Protein AF-A0A7C3ELY7-F1 (afdb_monomer_lite)

Sequence (235 aa):
MVIGIITSLLFVTILLAIFSIGFQPFLMLLLLIPFFYLVGMYRSHNPGKGTIRRKARSLEKKFFKNLLKDVVVIDTAIWVDETYAGFFNAFSIVLGANNKKMIVFDKQRDEIMQLKHTTDEENAWQIAAHGAHTALKQFLDNKLVIIEPAVFTEENAPADLPLTLKMLISAGEKFRNVTLISNDRELIDRARKILKNNKVGITIIDDLEELIPECVAYCSAVQKGAVKPLFWKRL

pLDDT: mean 82.32, std 10.13, range [36.41, 93.88]

Foldseek 3Di:
DVVVVVVVVVVVVVVVVVCCVVVVVVVVVVVVVVVVVVVVVVCVVVPPLVVLQVLLVVLLVVCVVAPLFQAEQEDVVLLLDPLCLLVLLLNLLSLLLVVAAHEDEPVSVVVLVPQDQPPPPHDSSVVSSVSSVVSVVSCVVSVRYDYDYQDADCVQAPPPDDPSLSSVSSCQVVGQEYEYEDQPPVNVVVSVVSCVVSVGRYHYDNPVSVCSVSSNSSSVCVVVVSDDRPRPPPD

Structure (mmCIF, N/CA/C/O backbone):
data_AF-A0A7C3ELY7-F1
#
_entry.id   AF-A0A7C3ELY7-F1
#
loop_
_atom_site.group_PDB
_atom_site.id
_atom_site.type_symbol
_atom_site.label_atom_id
_atom_site.label_alt_id
_atom_site.label_comp_id
_atom_site.label_asym_id
_atom_site.label_entity_id
_atom_site.label_seq_id
_atom_site.pdbx_PDB_ins_code
_atom_site.Cartn_x
_atom_site.Cartn_y
_atom_site.Cartn_z
_atom_site.occupancy
_atom_site.B_iso_or_equiv
_atom_site.auth_seq_id
_atom_site.auth_comp_id
_atom_site.auth_asym_id
_atom_site.auth_atom_id
_atom_site.pdbx_PDB_model_num
ATOM 1 N N . MET A 1 1 ? 73.974 22.651 -49.801 1.00 73.00 1 MET A N 1
ATOM 2 C CA . MET A 1 1 ? 72.570 23.108 -49.920 1.00 73.00 1 MET A CA 1
ATOM 3 C C . MET A 1 1 ? 71.595 21.939 -50.072 1.00 73.00 1 MET A C 1
ATOM 5 O O . MET A 1 1 ? 70.731 21.797 -49.224 1.00 73.00 1 MET A O 1
ATOM 9 N N . VAL A 1 2 ? 71.776 21.048 -51.056 1.00 82.94 2 VAL A N 1
ATOM 10 C CA . VAL A 1 2 ? 70.875 19.897 -51.307 1.00 82.94 2 VAL A CA 1
ATOM 11 C C . VAL A 1 2 ? 70.741 18.939 -50.110 1.00 82.94 2 VAL A C 1
ATOM 13 O O . VAL A 1 2 ? 69.629 18.594 -49.730 1.00 82.94 2 VAL A O 1
ATOM 16 N N . ILE A 1 3 ? 71.849 18.579 -49.449 1.00 84.56 3 ILE A N 1
ATOM 17 C CA . ILE A 1 3 ? 71.830 17.667 -48.285 1.00 84.56 3 ILE A CA 1
ATOM 18 C C . ILE A 1 3 ? 71.008 18.246 -47.119 1.00 84.56 3 ILE A C 1
ATOM 20 O O . ILE A 1 3 ? 70.251 17.517 -46.492 1.00 84.56 3 ILE A O 1
ATOM 24 N N . GLY A 1 4 ? 71.094 19.560 -46.875 1.00 84.38 4 GLY A N 1
ATOM 25 C CA . GLY A 1 4 ? 70.335 20.227 -45.809 1.00 84.38 4 GLY A CA 1
ATOM 26 C C . GLY A 1 4 ? 68.828 20.296 -46.077 1.00 84.38 4 GLY A C 1
ATOM 27 O O . GLY A 1 4 ? 68.031 20.248 -45.146 1.00 84.38 4 GLY A O 1
ATOM 28 N N . ILE A 1 5 ? 68.426 20.362 -47.351 1.00 87.00 5 ILE A N 1
ATOM 29 C CA . ILE A 1 5 ? 67.011 20.314 -47.746 1.00 87.00 5 ILE A CA 1
ATOM 30 C C . ILE A 1 5 ? 66.456 18.901 -47.521 1.00 87.00 5 ILE A C 1
ATOM 32 O O . ILE A 1 5 ? 65.372 18.751 -46.962 1.00 87.00 5 ILE A O 1
ATOM 36 N N . ILE A 1 6 ? 67.221 17.869 -47.891 1.00 88.62 6 ILE A N 1
ATOM 37 C CA . ILE A 1 6 ? 66.815 16.465 -47.729 1.00 88.62 6 ILE A CA 1
ATOM 38 C C . ILE A 1 6 ? 66.675 16.095 -46.246 1.00 88.62 6 ILE A C 1
ATOM 40 O O . ILE A 1 6 ? 65.680 15.480 -45.868 1.00 88.62 6 ILE A O 1
ATOM 44 N N . THR A 1 7 ? 67.620 16.491 -45.388 1.00 85.75 7 THR A N 1
ATOM 45 C CA . THR A 1 7 ? 67.545 16.187 -43.948 1.00 85.75 7 THR A CA 1
ATOM 46 C C . THR A 1 7 ? 66.396 16.916 -43.253 1.00 85.75 7 THR A C 1
ATOM 48 O O . THR A 1 7 ? 65.738 16.327 -42.397 1.00 85.75 7 THR A O 1
ATOM 51 N N . SER A 1 8 ? 66.105 18.159 -43.651 1.00 83.75 8 SER A N 1
ATOM 52 C CA . SER A 1 8 ? 64.957 18.919 -43.139 1.00 83.75 8 SER A CA 1
ATOM 53 C C . SER A 1 8 ? 63.621 18.274 -43.529 1.00 83.75 8 SER A C 1
ATOM 55 O O . SER A 1 8 ? 62.758 18.067 -42.677 1.00 83.75 8 SER A O 1
ATOM 57 N N . LEU A 1 9 ? 63.476 17.856 -44.793 1.00 87.69 9 LEU A N 1
ATOM 58 C CA . LEU A 1 9 ? 62.295 17.124 -45.267 1.00 87.69 9 LEU A CA 1
ATOM 59 C C . LEU A 1 9 ? 62.090 15.812 -44.504 1.00 87.69 9 LEU A C 1
ATOM 61 O O . LEU A 1 9 ? 60.979 15.543 -44.049 1.00 87.69 9 LEU A O 1
ATOM 65 N N . LEU A 1 10 ? 63.164 15.039 -44.308 1.00 89.00 10 LEU A N 1
ATOM 66 C CA . LEU A 1 10 ? 63.109 13.765 -43.592 1.00 89.00 10 LEU A CA 1
ATOM 67 C C . LEU A 1 10 ? 62.656 13.956 -42.135 1.00 89.00 10 LEU A C 1
ATOM 69 O O . LEU A 1 10 ? 61.803 13.214 -41.641 1.00 89.00 10 LEU A O 1
ATOM 73 N N . PHE A 1 11 ? 63.177 14.987 -41.466 1.00 85.44 11 PHE A N 1
ATOM 74 C CA . PHE A 1 11 ? 62.808 15.330 -40.095 1.00 85.44 11 PHE A CA 1
ATOM 75 C C . PHE A 1 11 ? 61.324 15.697 -39.974 1.00 85.44 11 PHE A C 1
ATOM 77 O O . PHE A 1 11 ? 60.636 15.158 -39.109 1.00 85.44 11 PHE A O 1
ATOM 84 N N . VAL A 1 12 ? 60.800 16.532 -40.880 1.00 87.06 12 VAL A N 1
ATOM 85 C CA . VAL A 1 12 ? 59.375 16.911 -40.894 1.00 87.06 12 VAL A CA 1
ATOM 86 C C . VAL A 1 12 ? 58.475 15.690 -41.104 1.00 87.06 12 VAL A C 1
ATOM 88 O O . VAL A 1 12 ? 57.486 15.533 -40.389 1.00 87.06 12 VAL A O 1
ATOM 91 N N . THR A 1 13 ? 58.826 14.782 -42.020 1.00 85.12 13 THR A N 1
ATOM 92 C CA . THR A 1 13 ? 58.045 13.550 -42.232 1.00 85.12 13 THR A CA 1
ATOM 93 C C . THR A 1 13 ? 58.044 12.622 -41.020 1.00 85.12 13 THR A C 1
ATOM 95 O O . THR A 1 13 ? 56.997 12.069 -40.686 1.00 85.12 13 THR A O 1
ATOM 98 N N . ILE A 1 14 ? 59.175 12.475 -40.323 1.00 84.19 14 ILE A N 1
ATOM 99 C CA . ILE A 1 14 ? 59.254 11.662 -39.100 1.00 84.19 14 ILE A CA 1
ATOM 100 C C . ILE A 1 14 ? 58.403 12.289 -37.990 1.00 84.19 14 ILE A C 1
ATOM 102 O O . ILE A 1 14 ? 57.675 11.581 -37.299 1.00 84.19 14 ILE A O 1
ATOM 106 N N . LEU A 1 15 ? 58.436 13.615 -37.850 1.00 78.88 15 LEU A N 1
ATOM 107 C CA . LEU A 1 15 ? 57.670 14.337 -36.833 1.00 78.88 15 LEU A CA 1
ATOM 108 C C . LEU A 1 15 ? 56.156 14.236 -37.085 1.00 78.88 15 LEU A C 1
ATOM 110 O O . LEU A 1 15 ? 55.395 13.988 -36.151 1.00 78.88 15 LEU A O 1
ATOM 114 N N . LEU A 1 16 ? 55.727 14.320 -38.349 1.00 81.19 16 LEU A N 1
ATOM 115 C CA . LEU A 1 16 ? 54.341 14.065 -38.758 1.00 81.19 16 LEU A CA 1
ATOM 116 C C . LEU A 1 16 ? 53.921 12.610 -38.518 1.00 81.19 16 LEU A C 1
ATOM 118 O O . LEU A 1 16 ? 52.806 12.371 -38.057 1.00 81.19 16 LEU A O 1
ATOM 122 N N . ALA A 1 17 ? 54.801 11.639 -38.775 1.00 78.50 17 ALA A N 1
ATOM 123 C CA . ALA A 1 17 ? 54.521 10.231 -38.506 1.00 78.50 17 ALA A CA 1
ATOM 124 C C . ALA A 1 17 ? 54.368 9.961 -37.000 1.00 78.50 17 ALA A C 1
ATOM 126 O O . ALA A 1 17 ? 53.412 9.305 -36.595 1.00 78.50 17 ALA A O 1
ATOM 127 N N . ILE A 1 18 ? 55.245 10.521 -36.160 1.00 77.12 18 ILE A N 1
ATOM 128 C CA . ILE A 1 18 ? 55.151 10.414 -34.694 1.00 77.12 18 ILE A CA 1
ATOM 129 C C . ILE A 1 18 ? 53.860 11.067 -34.190 1.00 77.12 18 ILE A C 1
ATOM 131 O O . ILE A 1 18 ? 53.159 10.476 -33.368 1.00 77.12 18 ILE A O 1
ATOM 135 N N . PHE A 1 19 ? 53.504 12.247 -34.709 1.00 75.50 19 PHE A N 1
ATOM 136 C CA . PHE A 1 19 ? 52.261 12.923 -34.340 1.00 75.50 19 PHE A CA 1
ATOM 137 C C . PHE A 1 19 ? 51.037 12.117 -34.779 1.00 75.50 19 PHE A C 1
ATOM 139 O O . PHE A 1 19 ? 50.113 11.939 -33.995 1.00 75.50 19 PHE A O 1
ATOM 146 N N . SER A 1 20 ? 51.046 11.543 -35.984 1.00 77.75 20 SER A N 1
ATOM 147 C CA . SER A 1 20 ? 49.962 10.683 -36.465 1.00 77.75 20 SER A CA 1
ATOM 148 C C . SER A 1 20 ? 49.820 9.413 -35.621 1.00 77.75 20 SER A C 1
ATOM 150 O O . SER A 1 20 ? 48.702 9.041 -35.275 1.00 77.75 20 SER A O 1
ATOM 152 N N . ILE A 1 21 ? 50.929 8.767 -35.246 1.00 79.25 21 ILE A N 1
ATOM 153 C CA . ILE A 1 21 ? 50.924 7.548 -34.422 1.00 79.25 21 ILE A CA 1
ATOM 154 C C . ILE A 1 21 ? 50.473 7.850 -32.986 1.00 79.25 21 ILE A C 1
ATOM 156 O O . ILE A 1 21 ? 49.754 7.048 -32.397 1.00 79.25 21 ILE A O 1
ATOM 160 N N . GLY A 1 22 ? 50.854 9.000 -32.422 1.00 77.25 22 GLY A N 1
ATOM 161 C CA . GLY A 1 22 ? 50.458 9.410 -31.069 1.00 77.25 22 GLY A CA 1
ATOM 162 C C . GLY A 1 22 ? 49.039 9.983 -30.977 1.00 77.25 22 GLY A C 1
ATOM 163 O O . GLY A 1 22 ? 48.349 9.774 -29.981 1.00 77.25 22 GLY A O 1
ATOM 164 N N . PHE A 1 23 ? 48.571 10.672 -32.019 1.00 82.06 23 PHE A N 1
ATOM 165 C CA . PHE A 1 23 ? 47.266 11.339 -32.046 1.00 82.06 23 PHE A CA 1
ATOM 166 C C . PHE A 1 23 ? 46.122 10.397 -32.437 1.00 82.06 23 PHE A C 1
ATOM 168 O O . PHE A 1 23 ? 45.015 10.511 -31.912 1.00 82.06 23 PHE A O 1
ATOM 175 N N . GLN A 1 24 ? 46.380 9.417 -33.307 1.00 83.00 24 GLN A N 1
ATOM 176 C CA . GLN A 1 24 ? 45.384 8.429 -33.725 1.00 83.00 24 GLN A CA 1
ATOM 177 C C . GLN A 1 24 ? 44.757 7.618 -32.566 1.00 83.00 24 GLN A C 1
ATOM 179 O O . GLN A 1 24 ? 43.528 7.504 -32.545 1.00 83.00 24 GLN A O 1
ATOM 184 N N . PRO A 1 25 ? 45.502 7.087 -31.570 1.00 82.19 25 PRO A N 1
ATOM 185 C CA . PRO A 1 25 ? 44.895 6.401 -30.428 1.00 82.19 25 PRO A CA 1
ATOM 186 C C . PRO A 1 25 ? 44.097 7.354 -29.529 1.00 82.19 25 PRO A C 1
ATOM 188 O O . PRO A 1 25 ? 43.075 6.950 -28.977 1.00 82.19 25 PRO A O 1
ATOM 191 N N . PHE A 1 26 ? 44.506 8.624 -29.421 1.00 81.00 26 PHE A N 1
ATOM 192 C CA . PHE A 1 26 ? 43.752 9.635 -28.678 1.00 81.00 26 PHE A CA 1
ATOM 193 C C . PHE A 1 26 ? 42.410 9.945 -29.354 1.00 81.00 26 PHE A C 1
ATOM 195 O O . PHE A 1 26 ? 41.375 9.954 -28.690 1.00 81.00 26 PHE A O 1
ATOM 202 N N . LEU A 1 27 ? 42.402 10.111 -30.680 1.00 80.75 27 LEU A N 1
ATOM 203 C CA . LEU A 1 27 ? 41.178 10.328 -31.452 1.00 80.75 27 LEU A CA 1
ATOM 204 C C . LEU A 1 27 ? 40.228 9.120 -31.358 1.00 80.75 27 LEU A C 1
ATOM 206 O O . LEU A 1 27 ? 39.027 9.289 -31.163 1.00 80.75 27 LEU A O 1
ATOM 210 N N . MET A 1 28 ? 40.772 7.898 -31.423 1.00 83.75 28 MET A N 1
ATOM 211 C CA . MET A 1 28 ? 40.014 6.658 -31.207 1.00 83.75 28 MET A CA 1
ATOM 212 C C . MET A 1 28 ? 39.387 6.608 -29.808 1.00 83.75 28 MET A C 1
ATOM 214 O O . MET A 1 28 ? 38.206 6.296 -29.680 1.00 83.75 28 MET A O 1
ATOM 218 N N . LEU A 1 29 ? 40.139 6.951 -28.756 1.00 83.31 29 LEU A N 1
ATOM 219 C CA . LEU A 1 29 ? 39.618 7.007 -27.387 1.00 83.31 29 LEU A CA 1
ATOM 220 C C . LEU A 1 29 ? 38.475 8.026 -27.268 1.00 83.31 29 LEU A C 1
ATOM 222 O O . LEU A 1 29 ? 37.436 7.726 -26.681 1.00 83.31 29 LEU A O 1
ATOM 226 N N . LEU A 1 30 ? 38.644 9.206 -27.865 1.00 82.69 30 LEU A N 1
ATOM 227 C CA . LEU A 1 30 ? 37.663 10.290 -27.824 1.00 82.69 30 LEU A CA 1
ATOM 228 C C . LEU A 1 30 ? 36.365 9.914 -28.559 1.00 82.69 30 LEU A C 1
ATOM 230 O O . LEU A 1 30 ? 35.281 10.268 -28.102 1.00 82.69 30 LEU A O 1
ATOM 234 N N . LEU A 1 31 ? 36.459 9.116 -29.628 1.00 81.25 31 LEU A N 1
ATOM 235 C CA . LEU A 1 31 ? 35.309 8.526 -30.327 1.00 81.25 31 LEU A CA 1
ATOM 236 C C . LEU A 1 31 ? 34.659 7.364 -29.558 1.00 81.25 31 LEU A C 1
ATOM 238 O O . LEU A 1 31 ? 33.456 7.132 -29.687 1.00 81.25 31 LEU A O 1
ATOM 242 N N . LEU A 1 32 ? 35.417 6.644 -28.729 1.00 85.38 32 LEU A N 1
ATOM 243 C CA . LEU A 1 32 ? 34.886 5.559 -27.904 1.00 85.38 32 LEU A CA 1
ATOM 244 C C . LEU A 1 32 ? 34.085 6.064 -26.697 1.00 85.38 32 LEU A C 1
ATOM 246 O O . LEU A 1 32 ? 33.142 5.392 -26.288 1.00 85.38 32 LEU A O 1
ATOM 250 N N . ILE A 1 33 ? 34.401 7.238 -26.141 1.00 81.50 33 ILE A N 1
ATOM 251 C CA . ILE A 1 33 ? 33.659 7.829 -25.010 1.00 81.50 33 ILE A CA 1
ATOM 252 C C . ILE A 1 33 ? 32.145 7.935 -25.286 1.00 81.50 33 ILE A C 1
ATOM 254 O O . ILE A 1 33 ? 31.374 7.384 -24.493 1.00 81.50 33 ILE A O 1
ATOM 258 N N . PRO A 1 34 ? 31.670 8.564 -26.383 1.00 85.19 34 PRO A N 1
ATOM 259 C CA . PRO A 1 34 ? 30.241 8.633 -26.675 1.00 85.19 34 PRO A CA 1
ATOM 260 C C . PRO A 1 34 ? 29.641 7.252 -26.957 1.00 85.19 34 PRO A C 1
ATOM 262 O O . PRO A 1 34 ? 28.496 7.010 -26.587 1.00 85.19 34 PRO A O 1
ATOM 265 N N . PHE A 1 35 ? 30.405 6.314 -27.528 1.00 82.75 35 PHE A N 1
ATOM 266 C CA . PHE A 1 35 ? 29.945 4.936 -27.708 1.00 82.75 35 PHE A CA 1
ATOM 267 C C . PHE A 1 35 ? 29.723 4.226 -26.365 1.00 82.75 35 PHE A C 1
ATOM 269 O O . PHE A 1 35 ? 28.650 3.669 -26.137 1.00 82.75 35 PHE A O 1
ATOM 276 N N . PHE A 1 36 ? 30.680 4.289 -25.436 1.00 84.62 36 PHE A N 1
ATOM 277 C CA . PHE A 1 36 ? 30.522 3.727 -24.091 1.00 84.62 36 PHE A CA 1
ATOM 278 C C . PHE A 1 36 ? 29.394 4.407 -23.315 1.00 84.62 36 PHE A C 1
ATOM 280 O O . PHE A 1 36 ? 28.638 3.724 -22.623 1.00 84.62 36 PHE A O 1
ATOM 287 N N . TYR A 1 37 ? 29.236 5.723 -23.470 1.00 82.88 37 TYR A N 1
ATOM 288 C CA . TYR A 1 37 ? 28.132 6.471 -22.879 1.00 82.88 37 TYR A CA 1
ATOM 289 C C . TYR A 1 37 ? 26.775 6.007 -23.428 1.00 82.88 37 TYR A C 1
ATOM 291 O O . TYR A 1 37 ? 25.879 5.677 -22.652 1.00 82.88 37 TYR A O 1
ATOM 299 N N . LEU A 1 38 ? 26.637 5.883 -24.751 1.00 79.31 38 LEU A N 1
ATOM 300 C CA . LEU A 1 38 ? 25.422 5.391 -25.407 1.00 79.31 38 LEU A CA 1
ATOM 301 C C . LEU A 1 38 ? 25.105 3.945 -25.017 1.00 79.31 38 LEU A C 1
ATOM 303 O O . LEU A 1 38 ? 23.964 3.638 -24.681 1.00 79.31 38 LEU A O 1
ATOM 307 N N . VAL A 1 39 ? 26.104 3.060 -24.997 1.00 76.62 39 VAL A N 1
ATOM 308 C CA . VAL A 1 39 ? 25.938 1.666 -24.553 1.00 76.62 39 VAL A CA 1
ATOM 309 C C . VAL A 1 39 ? 25.542 1.609 -23.074 1.00 76.62 39 VAL A C 1
ATOM 311 O O . VAL A 1 39 ? 24.685 0.806 -22.695 1.00 76.62 39 VAL A O 1
ATOM 314 N N . GLY A 1 40 ? 26.121 2.472 -22.237 1.00 72.56 40 GLY A N 1
ATOM 315 C CA . GLY A 1 40 ? 25.762 2.626 -20.829 1.00 72.56 40 GLY A CA 1
ATOM 316 C C . GLY A 1 40 ? 24.313 3.078 -20.648 1.00 72.56 40 GLY A C 1
ATOM 317 O O . GLY A 1 40 ? 23.551 2.423 -19.933 1.00 72.56 40 GLY A O 1
ATOM 318 N N . MET A 1 41 ? 23.897 4.132 -21.356 1.00 73.00 41 MET A N 1
ATOM 319 C CA . MET A 1 41 ? 22.511 4.602 -21.347 1.00 73.00 41 MET A CA 1
ATOM 320 C C . MET A 1 41 ? 21.546 3.538 -21.865 1.00 73.00 41 MET A C 1
ATOM 322 O O . MET A 1 41 ? 20.508 3.321 -21.243 1.00 73.00 41 MET A O 1
ATOM 326 N N . TYR A 1 42 ? 21.890 2.843 -22.953 1.00 72.94 42 TYR A N 1
ATOM 327 C CA . TYR A 1 42 ? 21.066 1.781 -23.523 1.00 72.94 42 TYR A CA 1
ATOM 328 C C . TYR A 1 42 ? 20.871 0.631 -22.533 1.00 72.94 42 TYR A C 1
ATOM 330 O O . TYR A 1 42 ? 19.753 0.158 -22.353 1.00 72.94 42 TYR A O 1
ATOM 338 N N . ARG A 1 43 ? 21.929 0.208 -21.828 1.00 65.75 43 ARG A N 1
ATOM 339 C CA . ARG A 1 43 ? 21.830 -0.814 -20.771 1.00 65.75 43 ARG A CA 1
ATOM 340 C C . ARG A 1 43 ? 21.053 -0.338 -19.545 1.00 65.75 43 ARG A C 1
ATOM 342 O O . ARG A 1 43 ? 20.381 -1.151 -18.918 1.00 65.75 43 ARG A O 1
ATOM 349 N N . SER A 1 44 ? 21.145 0.945 -19.201 1.00 66.62 44 SER A N 1
ATOM 350 C CA . SER A 1 44 ? 20.367 1.542 -18.110 1.00 66.62 44 SER A CA 1
ATOM 351 C C . SER A 1 44 ? 18.870 1.586 -18.445 1.00 66.62 44 SER A C 1
ATOM 353 O O . SER A 1 44 ? 18.044 1.217 -17.614 1.00 66.62 44 SER A O 1
ATOM 355 N N . HIS A 1 45 ? 18.529 1.944 -19.689 1.00 65.25 45 HIS A N 1
ATOM 356 C CA . HIS A 1 45 ? 17.149 1.996 -20.188 1.00 65.25 45 HIS A CA 1
ATOM 357 C C . HIS A 1 45 ? 16.565 0.613 -20.497 1.00 65.25 45 HIS A C 1
ATOM 359 O O . HIS A 1 45 ? 15.362 0.410 -20.355 1.00 65.25 45 HIS A O 1
ATOM 365 N N . ASN A 1 46 ? 17.407 -0.356 -20.863 1.00 64.19 46 ASN A N 1
ATOM 366 C CA . ASN A 1 46 ? 17.032 -1.753 -21.075 1.00 64.19 46 ASN A CA 1
ATOM 367 C C . ASN A 1 46 ? 17.728 -2.655 -20.051 1.00 64.19 46 ASN A C 1
ATOM 369 O O . ASN A 1 46 ? 18.606 -3.450 -20.414 1.00 64.19 46 ASN A O 1
ATOM 373 N N . PRO A 1 47 ? 17.363 -2.551 -18.758 1.00 63.34 47 PRO A N 1
ATOM 374 C CA . PRO A 1 47 ? 17.958 -3.390 -17.739 1.00 63.34 47 PRO A CA 1
ATOM 375 C C . PRO A 1 47 ? 17.712 -4.855 -18.099 1.00 63.34 47 PRO A C 1
ATOM 377 O O . PRO A 1 47 ? 16.585 -5.276 -18.367 1.00 63.34 47 PRO A O 1
ATOM 380 N N . GLY A 1 48 ? 18.781 -5.652 -18.100 1.00 68.31 48 GLY A N 1
ATOM 381 C CA . GLY A 1 48 ? 18.672 -7.081 -18.374 1.00 68.31 48 GLY A CA 1
ATOM 382 C C . GLY A 1 48 ? 17.643 -7.744 -17.451 1.00 68.31 48 GLY A C 1
ATOM 383 O O . GLY A 1 48 ? 17.495 -7.360 -16.286 1.00 68.31 48 GLY A O 1
ATOM 384 N N . LYS A 1 49 ? 16.957 -8.784 -17.948 1.00 67.94 49 LYS A N 1
ATOM 385 C CA . LYS A 1 49 ? 15.898 -9.516 -17.218 1.00 67.94 49 LYS A CA 1
ATOM 386 C C . LYS A 1 49 ? 16.301 -9.898 -15.779 1.00 67.94 49 LYS A C 1
ATOM 388 O O . LYS A 1 49 ? 15.469 -9.890 -14.875 1.00 67.94 49 LYS A O 1
ATOM 393 N N . GLY A 1 50 ? 17.586 -10.189 -15.541 1.00 70.69 50 GLY A N 1
ATOM 394 C CA . GLY A 1 50 ? 18.130 -10.498 -14.213 1.00 70.69 50 GLY A CA 1
ATOM 395 C C . GLY A 1 50 ? 18.086 -9.332 -13.214 1.00 70.69 50 GLY A C 1
ATOM 396 O O . GLY A 1 50 ? 17.753 -9.547 -12.047 1.00 70.69 50 GLY A O 1
ATOM 397 N N . THR A 1 51 ? 18.367 -8.104 -13.656 1.00 75.94 51 THR A N 1
ATOM 398 C CA . THR A 1 51 ? 18.338 -6.900 -12.808 1.00 75.94 51 THR A CA 1
ATOM 399 C C . THR A 1 51 ? 16.909 -6.545 -12.414 1.00 75.94 51 THR A C 1
ATOM 401 O O . THR A 1 51 ? 16.646 -6.318 -11.233 1.00 75.94 51 THR A O 1
ATOM 404 N N . ILE A 1 52 ? 15.972 -6.593 -13.371 1.00 73.75 52 ILE A N 1
ATOM 405 C CA . ILE A 1 52 ? 14.535 -6.378 -13.122 1.00 73.75 52 ILE A CA 1
ATOM 406 C C . ILE A 1 52 ? 14.031 -7.376 -12.073 1.00 73.75 52 ILE A C 1
ATOM 408 O O . ILE A 1 52 ? 13.430 -6.990 -11.074 1.00 73.75 52 ILE A O 1
ATOM 412 N N . ARG A 1 53 ? 14.363 -8.663 -12.238 1.00 74.06 53 ARG A N 1
ATOM 413 C CA . ARG A 1 53 ? 13.976 -9.717 -11.293 1.00 74.06 53 ARG A CA 1
ATOM 414 C C . ARG A 1 53 ? 14.567 -9.519 -9.895 1.00 74.06 53 ARG A C 1
ATOM 416 O O . ARG A 1 53 ? 13.893 -9.813 -8.911 1.00 74.06 53 ARG A O 1
ATOM 423 N N . ARG A 1 54 ? 15.816 -9.051 -9.779 1.00 79.06 54 ARG A N 1
ATOM 424 C CA . ARG A 1 54 ? 16.430 -8.740 -8.473 1.00 79.06 54 ARG A CA 1
ATOM 425 C C . ARG A 1 54 ? 15.720 -7.578 -7.779 1.00 79.06 54 ARG A C 1
ATOM 427 O O . ARG A 1 54 ? 15.394 -7.722 -6.605 1.00 79.06 54 ARG A O 1
ATOM 434 N N . LYS A 1 55 ? 15.444 -6.482 -8.495 1.00 79.62 55 LYS A N 1
ATOM 435 C CA . LYS A 1 55 ? 14.708 -5.329 -7.951 1.00 79.62 55 LYS A CA 1
ATOM 436 C C . LYS A 1 55 ? 13.298 -5.723 -7.506 1.00 79.62 55 LYS A C 1
ATOM 438 O O . LYS A 1 55 ? 12.939 -5.472 -6.363 1.00 79.62 55 LYS A O 1
ATOM 443 N N . ALA A 1 56 ? 12.568 -6.462 -8.342 1.00 76.00 56 ALA A N 1
ATOM 444 C CA . ALA A 1 56 ? 11.246 -6.990 -8.007 1.00 76.00 56 ALA A CA 1
ATOM 445 C C . ALA A 1 56 ? 11.252 -7.845 -6.728 1.00 76.00 56 ALA A C 1
ATOM 447 O O . ALA A 1 56 ? 10.434 -7.647 -5.838 1.00 76.00 56 ALA A O 1
ATOM 448 N N . ARG A 1 57 ? 12.229 -8.750 -6.583 1.00 77.50 57 ARG A N 1
ATOM 449 C CA . ARG A 1 57 ? 12.392 -9.554 -5.358 1.00 77.50 57 ARG A CA 1
ATOM 450 C C . ARG A 1 57 ? 12.739 -8.716 -4.132 1.00 77.50 57 ARG A C 1
ATOM 452 O O . ARG A 1 57 ? 12.369 -9.084 -3.023 1.00 77.50 57 ARG A O 1
ATOM 459 N N . SER A 1 58 ? 13.504 -7.642 -4.314 1.00 82.38 58 SER A N 1
ATOM 460 C CA . SER A 1 58 ? 13.814 -6.706 -3.234 1.00 82.38 58 SER A CA 1
ATOM 461 C C . SER A 1 58 ? 12.546 -6.007 -2.752 1.00 82.38 58 SER A C 1
ATOM 463 O O . SER A 1 58 ? 12.314 -5.951 -1.547 1.00 82.38 58 SER A O 1
ATOM 465 N N . LEU A 1 59 ? 11.700 -5.560 -3.684 1.00 81.94 59 LEU A N 1
ATOM 466 C CA . LEU A 1 59 ? 10.406 -4.962 -3.376 1.00 81.94 59 LEU A CA 1
ATOM 467 C C . LEU A 1 59 ? 9.497 -5.956 -2.645 1.00 81.94 59 LEU A C 1
ATOM 469 O O . LEU A 1 59 ? 9.039 -5.659 -1.549 1.00 81.94 59 LEU A O 1
ATOM 473 N N . GLU A 1 60 ? 9.321 -7.172 -3.173 1.00 78.75 60 GLU A N 1
ATOM 474 C CA . GLU A 1 60 ? 8.519 -8.215 -2.512 1.00 78.75 60 GLU A CA 1
ATOM 475 C C . GLU A 1 60 ? 9.000 -8.467 -1.074 1.00 78.75 60 GLU A C 1
ATOM 477 O O . GLU A 1 60 ? 8.189 -8.544 -0.156 1.00 78.75 60 GLU A O 1
ATOM 482 N N . LYS A 1 61 ? 10.318 -8.515 -0.838 1.00 80.50 61 LYS A N 1
ATOM 483 C CA . LYS A 1 61 ? 10.877 -8.636 0.519 1.00 80.50 61 LYS A CA 1
ATOM 484 C C . LYS A 1 61 ? 10.552 -7.436 1.415 1.00 80.50 61 LYS A C 1
ATOM 486 O O . LYS A 1 61 ? 10.252 -7.654 2.588 1.00 80.50 61 LYS A O 1
ATOM 491 N N . LYS A 1 62 ? 10.617 -6.200 0.900 1.00 79.38 62 LYS A N 1
ATOM 492 C CA . LYS A 1 62 ? 10.219 -4.988 1.643 1.00 79.38 62 LYS A CA 1
ATOM 493 C C . LYS A 1 62 ? 8.740 -5.069 2.040 1.00 79.38 62 LYS A C 1
ATOM 495 O O . LYS A 1 62 ? 8.424 -4.914 3.218 1.00 79.38 62 LYS A O 1
ATOM 500 N N . PHE A 1 63 ? 7.864 -5.420 1.094 1.00 77.00 63 PHE A N 1
ATOM 501 C CA . PHE A 1 63 ? 6.438 -5.648 1.352 1.00 77.00 63 PHE A CA 1
ATOM 502 C C . PHE A 1 63 ? 6.221 -6.723 2.420 1.00 77.00 63 PHE A C 1
ATOM 504 O O . PHE A 1 63 ? 5.479 -6.516 3.373 1.00 77.00 63 PHE A O 1
ATOM 511 N N . PHE A 1 64 ? 6.923 -7.848 2.331 1.00 70.62 64 PHE A N 1
ATOM 512 C CA . PHE A 1 64 ? 6.818 -8.914 3.324 1.00 70.62 64 PHE A CA 1
ATOM 513 C C . PHE A 1 64 ? 7.233 -8.499 4.730 1.00 70.62 64 PHE A C 1
ATOM 515 O O . PHE A 1 64 ? 6.579 -8.868 5.701 1.00 70.62 64 PHE A O 1
ATOM 522 N N . LYS A 1 65 ? 8.336 -7.761 4.846 1.00 74.25 65 LYS A N 1
ATOM 523 C CA . LYS A 1 65 ? 8.882 -7.371 6.145 1.00 74.25 65 LYS A CA 1
ATOM 524 C C . LYS A 1 65 ? 8.021 -6.304 6.830 1.00 74.25 65 LYS A C 1
ATOM 526 O O . LYS A 1 65 ? 7.876 -6.337 8.053 1.00 74.25 65 LYS A O 1
ATOM 531 N N . ASN A 1 66 ? 7.473 -5.374 6.048 1.00 69.56 66 ASN A N 1
ATOM 532 C CA . ASN A 1 66 ? 6.894 -4.139 6.576 1.00 69.56 66 ASN A CA 1
ATOM 533 C C . ASN A 1 66 ? 5.364 -4.061 6.418 1.00 69.56 66 ASN A C 1
ATOM 535 O O . ASN A 1 66 ? 4.695 -3.535 7.303 1.00 69.56 66 ASN A O 1
ATOM 539 N N . LEU A 1 67 ? 4.810 -4.592 5.321 1.00 69.56 67 LEU A N 1
ATOM 540 C CA . LEU A 1 67 ? 3.411 -4.399 4.910 1.00 69.56 67 LEU A CA 1
ATOM 541 C C . LEU A 1 67 ? 2.527 -5.633 5.124 1.00 69.56 67 LEU A C 1
ATOM 543 O O . LEU A 1 67 ? 1.357 -5.490 5.447 1.00 69.56 67 LEU A O 1
ATOM 547 N N . LEU A 1 68 ? 3.064 -6.848 4.990 1.00 66.25 68 LEU A N 1
ATOM 548 C CA . LEU A 1 68 ? 2.311 -8.099 5.189 1.00 66.25 68 LEU A CA 1
ATOM 549 C C . LEU A 1 68 ? 2.244 -8.532 6.664 1.00 66.25 68 LEU A C 1
ATOM 551 O O . LEU A 1 68 ? 2.412 -9.712 6.984 1.00 66.25 68 LEU A O 1
ATOM 555 N N . LYS A 1 69 ? 2.033 -7.566 7.560 1.00 68.44 69 LYS A N 1
ATOM 556 C CA . LYS A 1 69 ? 1.756 -7.807 8.982 1.00 68.44 69 LYS A CA 1
ATOM 557 C C . LYS A 1 69 ? 0.272 -8.134 9.182 1.00 68.44 69 LYS A C 1
ATOM 559 O O . LYS A 1 69 ? -0.492 -8.128 8.221 1.00 68.44 69 LYS A O 1
ATOM 564 N N . ASP A 1 70 ? -0.114 -8.487 10.407 1.00 72.06 70 ASP A N 1
ATOM 565 C CA . ASP A 1 70 ? -1.440 -9.047 10.701 1.00 72.06 70 ASP A CA 1
ATOM 566 C C . ASP A 1 70 ? -2.581 -8.098 10.275 1.00 72.06 70 ASP A C 1
ATOM 568 O O . ASP A 1 70 ? -3.579 -8.557 9.721 1.00 72.06 70 ASP A O 1
ATOM 572 N N . VAL A 1 71 ? -2.404 -6.780 10.455 1.00 83.88 71 VAL A N 1
ATOM 573 C CA . VAL A 1 71 ? -3.353 -5.733 10.026 1.00 83.88 71 VAL A CA 1
ATOM 574 C C . VAL A 1 71 ? -2.628 -4.551 9.401 1.00 83.88 71 VAL A C 1
ATOM 576 O O . VAL A 1 71 ? -1.553 -4.165 9.862 1.00 83.88 71 VAL A O 1
ATOM 579 N N . VAL A 1 72 ? -3.253 -3.937 8.394 1.00 86.31 72 VAL A N 1
ATOM 580 C CA . VAL A 1 72 ? -2.786 -2.691 7.780 1.00 86.31 72 VAL A CA 1
ATOM 581 C C . VAL A 1 72 ? -3.897 -1.650 7.871 1.00 86.31 72 VAL A C 1
ATOM 583 O O . VAL A 1 72 ? -4.994 -1.870 7.372 1.00 86.31 72 VAL A O 1
ATOM 586 N N . VAL A 1 73 ? -3.599 -0.516 8.493 1.00 89.19 73 VAL A N 1
ATOM 587 C CA . VAL A 1 73 ? -4.453 0.670 8.530 1.00 89.19 73 VAL A CA 1
ATOM 588 C C . VAL A 1 73 ? -3.851 1.688 7.566 1.00 89.19 73 VAL A C 1
ATOM 590 O O . VAL A 1 73 ? -2.732 2.156 7.772 1.00 89.19 73 VAL A O 1
ATOM 593 N N . ILE A 1 74 ? -4.569 1.994 6.490 1.00 91.75 74 ILE A N 1
ATOM 594 C CA . ILE A 1 74 ? -4.126 2.936 5.453 1.00 91.75 74 ILE A CA 1
ATOM 595 C C . ILE A 1 74 ? -4.915 4.219 5.612 1.00 91.75 74 ILE A C 1
ATOM 597 O O . ILE A 1 74 ? -6.132 4.166 5.637 1.00 91.75 74 ILE A O 1
ATOM 601 N N . ASP A 1 75 ? -4.261 5.358 5.706 1.00 91.75 75 ASP A N 1
ATOM 602 C CA . ASP A 1 75 ? -4.940 6.644 5.773 1.00 91.75 75 ASP A CA 1
AT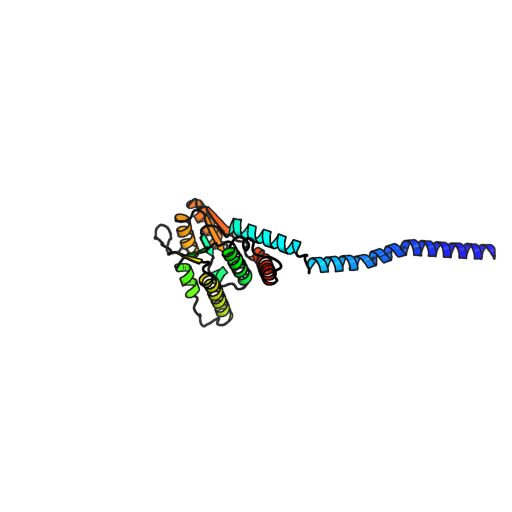OM 603 C C . ASP A 1 75 ? -5.799 6.913 4.525 1.00 91.75 75 ASP A C 1
ATOM 605 O O . ASP A 1 75 ? -5.410 6.586 3.402 1.00 91.75 75 ASP A O 1
ATOM 609 N N . THR A 1 76 ? -6.969 7.519 4.703 1.00 90.50 76 THR A N 1
ATOM 610 C CA . THR A 1 76 ? -7.930 7.777 3.620 1.00 90.50 76 THR A CA 1
ATOM 611 C C . THR A 1 76 ? -7.354 8.728 2.571 1.00 90.50 76 THR A C 1
ATOM 613 O O . THR A 1 76 ? -7.611 8.544 1.384 1.00 90.50 76 THR A O 1
ATOM 616 N N . ALA A 1 77 ? -6.465 9.646 2.962 1.00 90.19 77 ALA A N 1
ATOM 617 C CA . ALA A 1 77 ? -5.721 10.480 2.015 1.00 90.19 77 ALA A CA 1
ATOM 618 C C . ALA A 1 77 ? -4.889 9.652 1.011 1.00 90.19 77 ALA A C 1
ATOM 620 O O . ALA A 1 77 ? -4.849 9.976 -0.172 1.00 90.19 77 ALA A O 1
ATOM 621 N N . ILE A 1 78 ? -4.290 8.539 1.453 1.00 92.50 78 ILE A N 1
ATOM 622 C CA . ILE A 1 78 ? -3.503 7.646 0.586 1.00 92.50 78 ILE A CA 1
ATOM 623 C C . ILE A 1 78 ? -4.404 6.877 -0.385 1.00 92.50 78 ILE A C 1
ATOM 625 O O . ILE A 1 78 ? -3.996 6.599 -1.507 1.00 92.50 78 ILE A O 1
ATOM 629 N N . TRP A 1 79 ? -5.629 6.531 0.024 1.00 92.38 79 TRP A N 1
ATOM 630 C CA . TRP A 1 79 ? -6.603 5.877 -0.858 1.00 92.38 79 TRP A CA 1
ATOM 631 C C . TRP A 1 79 ? -7.061 6.770 -2.006 1.00 92.38 79 TRP A C 1
ATOM 633 O O . TRP A 1 79 ? -7.302 6.272 -3.104 1.00 92.38 79 TRP A O 1
ATOM 643 N N . VAL A 1 80 ? -7.217 8.060 -1.725 1.00 90.50 80 VAL A N 1
ATOM 644 C CA . VAL A 1 80 ? -7.772 9.048 -2.654 1.00 90.50 80 VAL A CA 1
ATOM 645 C C . VAL A 1 80 ? -6.705 9.573 -3.615 1.00 90.50 80 VAL A C 1
ATOM 647 O O . VAL A 1 80 ? -7.016 9.909 -4.752 1.00 90.50 80 VAL A O 1
ATOM 650 N N . ASP A 1 81 ? -5.440 9.601 -3.207 1.00 90.00 81 ASP A N 1
ATOM 651 C CA . ASP A 1 81 ? -4.356 10.101 -4.047 1.00 90.00 81 ASP A CA 1
ATOM 652 C C . ASP A 1 81 ? -3.950 9.095 -5.151 1.00 90.00 81 ASP A C 1
ATOM 654 O O . ASP A 1 81 ? -3.431 7.998 -4.911 1.00 90.00 81 ASP A O 1
ATOM 658 N N . GLU A 1 82 ? -4.167 9.505 -6.405 1.00 88.19 82 GLU A N 1
ATOM 659 C CA . GLU A 1 82 ? -3.886 8.723 -7.613 1.00 88.19 82 GLU A CA 1
ATOM 660 C C . GLU A 1 82 ? -2.411 8.347 -7.783 1.00 88.19 82 GLU A C 1
ATOM 662 O O . GLU A 1 82 ? -2.099 7.340 -8.433 1.00 88.19 82 GLU A O 1
ATOM 667 N N . THR A 1 83 ? -1.485 9.105 -7.189 1.00 90.81 83 THR A N 1
ATOM 668 C CA . THR A 1 83 ? -0.050 8.795 -7.257 1.00 90.81 83 THR A CA 1
ATOM 669 C C . THR A 1 83 ? 0.255 7.417 -6.654 1.00 90.81 83 THR A C 1
ATOM 671 O O . THR A 1 83 ? 1.159 6.716 -7.125 1.00 90.81 83 THR A O 1
ATOM 674 N N . TYR A 1 84 ? -0.571 6.947 -5.709 1.00 91.06 84 TYR A N 1
ATOM 675 C CA . TYR A 1 84 ? -0.452 5.628 -5.080 1.00 91.06 84 TYR A CA 1
ATOM 676 C C . TYR A 1 84 ? -1.139 4.493 -5.843 1.00 91.06 84 TYR A C 1
ATOM 678 O O . TYR A 1 84 ? -1.053 3.335 -5.422 1.00 91.06 84 TYR A O 1
ATOM 686 N N . ALA A 1 85 ? -1.743 4.739 -7.010 1.00 90.75 85 ALA A N 1
ATOM 687 C CA . ALA A 1 85 ? -2.342 3.673 -7.820 1.00 90.75 85 ALA A CA 1
ATOM 688 C C . ALA A 1 85 ? -1.325 2.563 -8.161 1.00 90.75 85 ALA A C 1
ATOM 690 O O . ALA A 1 85 ? -1.643 1.369 -8.151 1.00 90.75 85 ALA A O 1
ATOM 691 N N . GLY A 1 86 ? -0.065 2.936 -8.418 1.00 90.12 86 GLY A N 1
ATOM 692 C CA . GLY A 1 86 ? 1.028 1.984 -8.631 1.00 90.12 86 GLY A CA 1
ATOM 693 C C . GLY A 1 86 ? 1.304 1.110 -7.404 1.00 90.12 86 GLY A C 1
ATOM 694 O O . GLY A 1 86 ? 1.532 -0.095 -7.546 1.00 90.12 86 GLY A O 1
ATOM 695 N N . PHE A 1 87 ? 1.227 1.699 -6.208 1.00 92.50 87 PHE A N 1
ATOM 696 C CA . PHE A 1 87 ? 1.371 0.999 -4.936 1.00 92.50 87 PHE A CA 1
ATOM 697 C C . PHE A 1 87 ? 0.232 -0.002 -4.710 1.00 92.50 87 PHE A C 1
ATOM 699 O O . PHE A 1 87 ? 0.518 -1.179 -4.493 1.00 92.50 87 PHE A O 1
ATOM 706 N N . PHE A 1 88 ? -1.036 0.407 -4.833 1.00 93.81 88 PHE A N 1
ATOM 707 C CA . PHE A 1 88 ? -2.179 -0.496 -4.627 1.00 93.81 88 PHE A CA 1
ATOM 708 C C . PHE A 1 88 ? -2.171 -1.677 -5.601 1.00 93.81 88 PHE A C 1
ATOM 710 O O . PHE A 1 88 ? -2.401 -2.822 -5.202 1.00 93.81 88 PHE A O 1
ATOM 717 N N . ASN A 1 89 ? -1.814 -1.430 -6.862 1.00 92.69 89 ASN A N 1
ATOM 718 C CA . ASN A 1 89 ? -1.659 -2.488 -7.854 1.00 92.69 89 ASN A CA 1
ATOM 719 C C . ASN A 1 89 ? -0.564 -3.484 -7.463 1.00 92.69 89 ASN A C 1
ATOM 721 O O . ASN A 1 89 ? -0.825 -4.690 -7.419 1.00 92.69 89 ASN A O 1
ATOM 725 N N . ALA A 1 90 ? 0.632 -2.998 -7.119 1.00 91.00 90 ALA A N 1
ATOM 726 C CA . ALA A 1 90 ? 1.724 -3.860 -6.672 1.00 91.00 90 ALA A CA 1
ATOM 727 C C . ALA A 1 90 ? 1.327 -4.639 -5.412 1.00 91.00 90 ALA A C 1
ATOM 729 O O . ALA A 1 90 ? 1.571 -5.844 -5.325 1.00 91.00 90 ALA A O 1
ATOM 730 N N . PHE A 1 91 ? 0.650 -3.979 -4.472 1.00 91.25 91 PHE A N 1
ATOM 731 C CA . PHE A 1 91 ? 0.213 -4.585 -3.226 1.00 91.25 91 PHE A CA 1
ATOM 732 C C . PHE A 1 91 ? -0.806 -5.703 -3.452 1.00 91.25 91 PHE A C 1
ATOM 734 O O . PHE A 1 91 ? -0.659 -6.780 -2.875 1.00 91.25 91 PHE A O 1
ATOM 741 N N . SER A 1 92 ? -1.778 -5.505 -4.348 1.00 91.81 92 SER A N 1
ATOM 742 C CA . SER A 1 92 ? -2.762 -6.533 -4.709 1.00 91.81 92 SER A CA 1
ATOM 743 C C . SER A 1 92 ? -2.106 -7.775 -5.326 1.00 91.81 92 SER A C 1
ATOM 745 O O . SER A 1 92 ? -2.420 -8.902 -4.936 1.00 91.81 92 SER A O 1
ATOM 747 N N . ILE A 1 93 ? -1.124 -7.582 -6.218 1.00 90.06 93 ILE A N 1
ATOM 748 C CA . ILE A 1 93 ? -0.354 -8.671 -6.835 1.00 90.06 93 ILE A CA 1
ATOM 749 C C . ILE A 1 93 ? 0.411 -9.438 -5.759 1.00 90.06 93 ILE A C 1
ATOM 751 O O . ILE A 1 93 ? 0.389 -10.669 -5.742 1.00 90.06 93 ILE A O 1
ATOM 755 N N . VAL A 1 94 ? 1.073 -8.722 -4.848 1.00 87.38 94 VAL A N 1
ATOM 756 C CA . VAL A 1 94 ? 1.843 -9.329 -3.760 1.00 87.38 94 VAL A CA 1
ATOM 757 C C . VAL A 1 94 ? 0.922 -10.088 -2.800 1.00 87.38 94 VAL A C 1
ATOM 759 O O . VAL A 1 94 ? 1.217 -11.236 -2.479 1.00 87.38 94 VAL A O 1
ATOM 762 N N . LEU A 1 95 ? -0.204 -9.521 -2.364 1.00 87.50 95 LEU A N 1
ATOM 763 C CA . LEU A 1 95 ? -1.163 -10.213 -1.494 1.00 87.50 95 LEU A CA 1
ATOM 764 C C . LEU A 1 95 ? -1.686 -11.499 -2.145 1.00 87.50 95 LEU A C 1
ATOM 766 O O . LEU A 1 95 ? -1.578 -12.577 -1.553 1.00 87.50 95 LEU A O 1
ATOM 770 N N . GLY A 1 96 ? -2.166 -11.399 -3.388 1.00 87.12 96 GLY A N 1
ATOM 771 C CA . GLY A 1 96 ? -2.719 -12.531 -4.130 1.00 87.12 96 GLY A CA 1
ATOM 772 C C . GLY A 1 96 ? -1.691 -13.624 -4.395 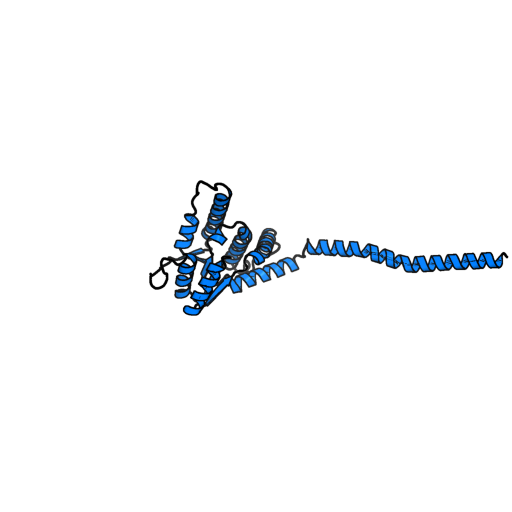1.00 87.12 96 GLY A C 1
ATOM 773 O O . GLY A 1 96 ? -1.961 -14.801 -4.159 1.00 87.12 96 GLY A O 1
ATOM 774 N N . ALA A 1 97 ? -0.473 -13.251 -4.796 1.00 83.88 97 ALA A N 1
ATOM 775 C CA . ALA A 1 97 ? 0.605 -14.208 -5.019 1.00 83.88 97 ALA A CA 1
ATOM 776 C C . ALA A 1 97 ? 0.951 -15.006 -3.760 1.00 83.88 97 ALA A C 1
ATOM 778 O O . ALA A 1 97 ? 1.317 -16.171 -3.862 1.00 83.88 97 ALA A O 1
ATOM 779 N N . ASN A 1 98 ? 0.835 -14.389 -2.584 1.00 79.00 98 ASN A N 1
ATOM 780 C CA . ASN A 1 98 ? 1.233 -14.988 -1.315 1.00 79.00 98 ASN A CA 1
ATOM 781 C C . ASN A 1 98 ? 0.065 -15.599 -0.529 1.00 79.00 98 ASN A C 1
ATOM 783 O O . ASN A 1 98 ? 0.267 -16.023 0.610 1.00 79.00 98 ASN A O 1
ATOM 787 N N . ASN A 1 99 ? -1.137 -15.642 -1.118 1.00 81.88 99 ASN A N 1
ATOM 788 C CA . ASN A 1 99 ? -2.376 -16.046 -0.448 1.00 81.88 99 ASN A CA 1
ATOM 789 C C . ASN A 1 99 ? -2.550 -15.342 0.912 1.00 81.88 99 ASN A C 1
ATOM 791 O O . ASN A 1 99 ? -2.917 -15.944 1.924 1.00 81.88 99 ASN A O 1
ATOM 795 N N . LYS A 1 100 ? -2.191 -14.057 0.946 1.00 84.00 100 LYS A N 1
ATOM 796 C CA . LYS A 1 100 ? -2.338 -13.193 2.111 1.00 84.00 100 LYS A CA 1
ATOM 797 C C . LYS A 1 100 ? -3.541 -12.294 1.900 1.00 84.00 100 LYS A C 1
ATOM 799 O O . LYS A 1 100 ? -3.860 -11.912 0.778 1.00 84.00 100 LYS A O 1
ATOM 804 N N . LYS A 1 101 ? -4.190 -11.960 3.007 1.00 86.50 101 LYS A N 1
ATOM 805 C CA . LYS A 1 101 ? -5.287 -11.005 3.040 1.00 86.50 101 LYS A CA 1
ATOM 806 C C . LYS A 1 101 ? -4.907 -9.876 3.975 1.00 86.50 101 LYS A C 1
ATOM 808 O O . LYS A 1 101 ? -4.270 -10.133 4.994 1.00 86.50 101 LYS A O 1
ATOM 813 N N . MET A 1 102 ? -5.289 -8.662 3.617 1.00 88.06 102 MET A N 1
ATOM 814 C CA . MET A 1 102 ? -5.235 -7.537 4.537 1.00 88.06 102 MET A CA 1
ATOM 815 C C . MET A 1 102 ? -6.559 -7.432 5.287 1.00 88.06 102 MET A C 1
ATOM 817 O O . MET A 1 102 ? -7.616 -7.788 4.765 1.00 88.06 102 MET A O 1
ATOM 821 N N . ILE A 1 103 ? -6.494 -6.954 6.518 1.00 87.88 103 ILE A N 1
ATOM 822 C CA . ILE A 1 103 ? -7.679 -6.648 7.307 1.00 87.88 103 ILE A CA 1
ATOM 823 C C . ILE A 1 103 ? -7.973 -5.166 7.127 1.00 87.88 103 ILE A C 1
ATOM 825 O O . ILE A 1 103 ? -7.089 -4.343 7.347 1.00 87.88 103 ILE A O 1
ATOM 829 N N . VAL A 1 104 ? -9.201 -4.853 6.722 1.00 88.44 104 VAL A N 1
ATOM 830 C CA . VAL A 1 104 ? -9.718 -3.485 6.614 1.00 88.44 104 VAL A CA 1
ATOM 831 C C . VAL A 1 104 ? -10.894 -3.363 7.566 1.00 88.44 104 VAL A C 1
ATOM 833 O O . VAL A 1 104 ? -11.755 -4.242 7.615 1.00 88.44 104 VAL A O 1
ATOM 836 N N . PHE A 1 105 ? -10.947 -2.276 8.322 1.00 91.00 105 PHE A N 1
ATOM 837 C CA . PHE A 1 105 ? -12.068 -2.038 9.218 1.00 91.00 105 PHE A CA 1
ATOM 838 C C . PHE A 1 105 ? -13.314 -1.582 8.456 1.00 91.00 105 PHE A C 1
ATOM 840 O O . PHE A 1 105 ? -13.226 -0.831 7.482 1.00 91.00 105 PHE A O 1
ATOM 847 N N . ASP A 1 106 ? -14.487 -2.003 8.921 1.00 91.88 106 ASP A N 1
ATOM 848 C CA . ASP A 1 106 ? -15.781 -1.607 8.357 1.00 91.88 106 ASP A CA 1
ATOM 849 C C . ASP A 1 106 ? -15.950 -0.083 8.284 1.00 91.88 106 ASP A C 1
ATOM 851 O O . ASP A 1 106 ? -16.368 0.428 7.250 1.00 91.88 106 ASP A O 1
ATOM 855 N N . LYS A 1 107 ? -15.525 0.653 9.316 1.00 90.31 107 LYS A N 1
ATOM 856 C CA . LYS A 1 107 ? -15.571 2.122 9.348 1.00 90.31 107 LYS A CA 1
ATOM 857 C C . LYS A 1 107 ? -14.718 2.776 8.267 1.00 90.31 107 LYS A C 1
ATOM 859 O O . LYS A 1 107 ? -15.156 3.756 7.681 1.00 90.31 107 LYS A O 1
ATOM 864 N N . GLN A 1 108 ? -13.544 2.223 7.966 1.00 90.88 108 GLN A N 1
ATOM 865 C CA . GLN A 1 108 ? -12.701 2.701 6.867 1.00 90.88 108 GLN A CA 1
ATOM 866 C C . GLN A 1 108 ? -13.324 2.410 5.508 1.00 90.88 108 GLN A C 1
ATOM 868 O O . GLN A 1 108 ? -13.341 3.273 4.635 1.00 90.88 108 GLN A O 1
ATOM 873 N N . ARG A 1 109 ? -13.854 1.196 5.324 1.00 92.00 109 ARG A N 1
ATOM 874 C CA . ARG A 1 109 ? -14.603 0.858 4.111 1.00 92.00 109 ARG A CA 1
ATOM 875 C C . ARG A 1 109 ? -15.752 1.845 3.923 1.00 92.00 109 ARG A C 1
ATOM 877 O O . ARG A 1 109 ? -15.932 2.347 2.821 1.00 92.00 109 ARG A O 1
ATOM 884 N N . ASP A 1 110 ? -16.514 2.108 4.977 1.00 91.31 110 ASP A N 1
ATOM 885 C CA . ASP A 1 110 ? -17.662 3.007 4.928 1.00 91.31 110 ASP A CA 1
ATOM 886 C C . ASP A 1 110 ? -17.234 4.444 4.625 1.00 91.31 110 ASP A C 1
ATOM 888 O O . ASP A 1 110 ? -17.860 5.071 3.781 1.00 91.31 110 ASP A O 1
ATOM 892 N N . GLU A 1 111 ? -16.151 4.936 5.231 1.00 89.75 111 GLU A N 1
ATOM 893 C CA . GLU A 1 111 ? -15.576 6.252 4.928 1.00 89.75 111 GLU A CA 1
ATOM 894 C C . GLU A 1 111 ? -15.193 6.369 3.448 1.00 89.75 111 GLU A C 1
ATOM 896 O O . GLU A 1 111 ? -15.639 7.296 2.777 1.00 89.75 111 GLU A O 1
ATOM 901 N N . ILE A 1 112 ? -14.463 5.385 2.909 1.00 90.06 112 ILE A N 1
ATOM 902 C CA . ILE A 1 112 ? -14.087 5.347 1.489 1.00 90.06 112 ILE A CA 1
ATOM 903 C C . ILE A 1 112 ? -15.343 5.332 0.610 1.00 90.06 112 ILE A C 1
ATOM 905 O O . ILE A 1 112 ? -15.461 6.135 -0.309 1.00 90.06 112 ILE A O 1
ATOM 909 N N . MET A 1 113 ? -16.318 4.468 0.904 1.00 87.00 113 MET A N 1
ATOM 910 C CA . MET A 1 113 ? -17.562 4.358 0.127 1.00 87.00 113 MET A CA 1
ATOM 911 C C . MET A 1 113 ? -18.455 5.605 0.231 1.00 87.00 113 MET A C 1
ATOM 913 O O . MET A 1 113 ? -19.269 5.852 -0.657 1.00 87.00 113 MET A O 1
ATOM 917 N N . GLN A 1 114 ? -18.317 6.390 1.302 1.00 88.06 114 GLN A N 1
ATOM 918 C CA . GLN A 1 114 ? -19.065 7.625 1.546 1.00 88.06 114 GLN A CA 1
ATOM 919 C C . GLN A 1 114 ? -18.352 8.885 1.056 1.00 88.06 114 GLN A C 1
ATOM 921 O O . GLN A 1 114 ? -18.907 9.969 1.244 1.00 88.06 114 GLN A O 1
ATOM 926 N N . LEU A 1 115 ? -17.185 8.772 0.410 1.00 83.75 115 LEU A N 1
ATOM 927 C CA . LEU A 1 115 ? -16.571 9.872 -0.336 1.00 83.75 115 LEU A CA 1
ATOM 928 C C . LEU A 1 115 ? -17.565 10.343 -1.413 1.00 83.75 115 LEU A C 1
ATOM 930 O O . LEU A 1 115 ? -17.648 9.785 -2.506 1.00 83.75 115 LEU A O 1
ATOM 934 N N . LYS A 1 116 ? -18.409 11.313 -1.053 1.00 68.19 116 LYS A N 1
ATOM 935 C CA . LYS A 1 116 ? -19.460 11.872 -1.903 1.00 68.19 116 LYS A CA 1
ATOM 936 C C . LYS A 1 116 ? -18.920 13.048 -2.704 1.00 68.19 116 LYS A C 1
ATOM 938 O O . LYS A 1 116 ? -17.979 13.727 -2.303 1.00 68.19 116 LYS A O 1
ATOM 943 N N . HIS A 1 117 ? -19.606 13.296 -3.814 1.00 54.75 117 HIS A N 1
ATOM 944 C CA . HIS A 1 117 ? -19.503 14.492 -4.635 1.00 54.75 117 HIS A CA 1
ATOM 945 C C . HIS A 1 117 ? -19.824 15.737 -3.790 1.00 54.75 117 HIS A C 1
ATOM 947 O O . HIS A 1 117 ? -20.991 16.023 -3.528 1.00 54.75 117 HIS A O 1
ATOM 953 N N . THR A 1 118 ? -18.809 16.468 -3.339 1.00 54.19 118 THR A N 1
ATOM 954 C CA . THR A 1 118 ? -18.966 17.875 -2.959 1.00 54.19 118 THR A CA 1
ATOM 955 C C . THR A 1 118 ? -18.979 18.703 -4.243 1.00 54.19 118 THR A C 1
ATOM 957 O O . THR A 1 118 ? -18.096 18.576 -5.087 1.00 54.19 118 THR A O 1
ATOM 960 N N . THR A 1 119 ? -20.032 19.497 -4.412 1.00 51.72 119 THR A N 1
ATOM 961 C CA . THR A 1 119 ? -20.480 20.128 -5.667 1.00 51.72 119 THR A CA 1
ATOM 962 C C . THR A 1 119 ? -19.590 21.245 -6.217 1.00 51.72 119 THR A C 1
ATOM 964 O O . THR A 1 119 ? -19.889 21.765 -7.284 1.00 51.72 119 THR A O 1
ATOM 967 N N . ASP A 1 120 ? -18.491 21.601 -5.547 1.00 54.44 120 ASP A N 1
ATOM 968 C CA . ASP A 1 120 ? -17.778 22.851 -5.855 1.00 54.44 120 ASP A CA 1
ATOM 969 C C . ASP A 1 120 ? -16.353 22.645 -6.426 1.00 54.44 120 ASP A C 1
ATOM 971 O O . ASP A 1 120 ? -15.773 23.580 -6.971 1.00 54.44 120 ASP A O 1
ATOM 975 N N . GLU A 1 121 ? -15.811 21.416 -6.411 1.00 56.81 121 GLU A N 1
ATOM 976 C CA . GLU A 1 121 ? -14.504 21.047 -7.009 1.00 56.81 121 GLU A CA 1
ATOM 977 C C . GLU A 1 121 ? -14.624 19.789 -7.896 1.00 56.81 121 GLU A C 1
ATOM 979 O O . GLU A 1 121 ? -13.889 18.806 -7.765 1.00 56.81 121 GLU A O 1
ATOM 984 N N . GLU A 1 122 ? -15.621 19.792 -8.785 1.00 61.31 122 GLU A N 1
ATOM 985 C CA . GLU A 1 122 ? -16.232 18.567 -9.311 1.00 61.31 122 GLU A CA 1
ATOM 986 C C . GLU A 1 122 ? -15.312 17.609 -10.080 1.00 61.31 122 GLU A C 1
ATOM 988 O O . GLU A 1 122 ? -15.596 16.426 -10.071 1.00 61.31 122 GLU A O 1
ATOM 993 N N . ASN A 1 123 ? -14.201 18.002 -10.703 1.00 72.00 123 ASN A N 1
ATOM 994 C CA . ASN A 1 123 ? -13.471 17.030 -11.537 1.00 72.00 123 ASN A CA 1
ATOM 995 C C . ASN A 1 123 ? -12.373 16.261 -10.791 1.00 72.00 123 ASN A C 1
ATOM 997 O O . ASN A 1 123 ? -12.354 15.035 -10.839 1.00 72.00 123 ASN A O 1
ATOM 1001 N N . ALA A 1 124 ? -11.463 16.940 -10.089 1.00 77.44 124 ALA A N 1
ATOM 1002 C CA . ALA A 1 124 ? -10.305 16.269 -9.489 1.00 77.44 124 ALA A CA 1
ATOM 1003 C C . ALA A 1 124 ? -10.704 15.361 -8.314 1.00 77.44 124 ALA A C 1
ATOM 1005 O O . ALA A 1 124 ? -10.295 14.204 -8.257 1.00 77.44 124 ALA A O 1
ATOM 1006 N N . TRP A 1 125 ? -11.566 15.854 -7.419 1.00 80.44 125 TRP A N 1
ATOM 1007 C CA . TRP A 1 125 ? -12.019 15.082 -6.260 1.00 80.44 125 TRP A CA 1
ATOM 1008 C C . TRP A 1 125 ? -12.840 13.849 -6.658 1.00 80.44 125 TRP A C 1
ATOM 1010 O O . TRP A 1 125 ? -12.725 12.793 -6.039 1.00 80.44 125 TRP A O 1
ATOM 1020 N N . GLN A 1 126 ? -13.637 13.947 -7.726 1.00 79.50 126 GLN A N 1
ATOM 1021 C CA . GLN A 1 126 ? -14.419 12.814 -8.223 1.00 79.50 126 GLN A CA 1
ATOM 1022 C C . GLN A 1 126 ? -13.540 11.706 -8.795 1.00 79.50 126 GLN A C 1
ATOM 1024 O O . GLN A 1 126 ? -13.796 10.533 -8.521 1.00 79.50 126 GLN A O 1
ATOM 1029 N N . ILE A 1 127 ? -12.505 12.056 -9.567 1.00 82.56 127 ILE A N 1
ATOM 1030 C CA . ILE A 1 127 ? -11.569 11.063 -10.110 1.00 82.56 127 ILE A CA 1
ATOM 1031 C C . ILE A 1 127 ? -10.821 10.382 -8.957 1.00 82.56 127 ILE A C 1
ATOM 1033 O O . ILE A 1 127 ? -10.737 9.155 -8.920 1.00 82.56 127 ILE A O 1
ATOM 1037 N N . ALA A 1 128 ? -10.398 11.159 -7.962 1.00 84.19 128 ALA A N 1
ATOM 1038 C CA . ALA A 1 128 ? -9.705 10.675 -6.776 1.00 84.19 128 ALA A CA 1
ATOM 1039 C C . ALA A 1 128 ? -10.574 9.706 -5.937 1.00 84.19 128 ALA A C 1
ATOM 1041 O O . ALA A 1 128 ? -10.166 8.582 -5.627 1.00 84.19 128 ALA A O 1
ATOM 1042 N N . ALA A 1 129 ? -11.827 10.078 -5.648 1.00 85.69 129 ALA A N 1
ATOM 1043 C CA . ALA A 1 129 ? -12.791 9.211 -4.963 1.00 85.69 129 ALA A CA 1
ATOM 1044 C C . ALA A 1 129 ? -13.107 7.940 -5.774 1.00 85.69 129 ALA A C 1
ATOM 1046 O O . ALA A 1 129 ? -13.156 6.836 -5.223 1.00 85.69 129 ALA A O 1
ATOM 1047 N N . HIS A 1 130 ? -13.255 8.068 -7.097 1.00 86.50 130 HIS A N 1
ATOM 1048 C CA . HIS A 1 130 ? -13.439 6.928 -7.993 1.00 86.50 130 HIS A CA 1
ATOM 1049 C C . HIS A 1 130 ? -12.227 5.984 -7.986 1.00 86.50 1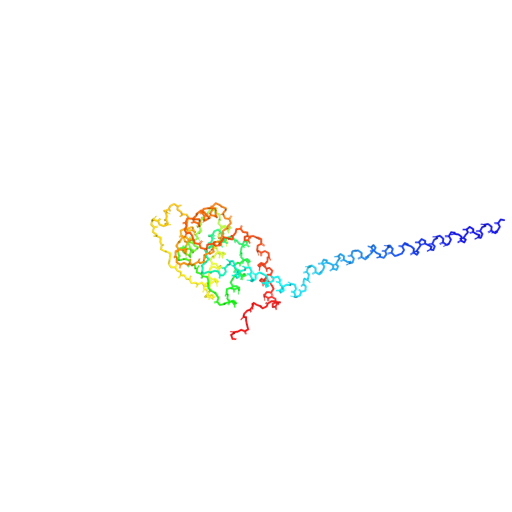30 HIS A C 1
ATOM 1051 O O . HIS A 1 130 ? -12.394 4.760 -7.994 1.00 86.50 130 HIS A O 1
ATOM 1057 N N . GLY A 1 131 ? -11.011 6.533 -7.927 1.00 87.31 131 GLY A N 1
ATOM 1058 C CA . GLY A 1 131 ? -9.765 5.788 -7.769 1.00 87.31 131 GLY A CA 1
ATOM 1059 C C . GLY A 1 131 ? -9.753 4.967 -6.480 1.00 87.31 131 GLY A C 1
ATOM 1060 O O . GLY A 1 131 ? -9.536 3.752 -6.532 1.00 87.31 131 GLY A O 1
ATOM 1061 N N . ALA A 1 132 ? -10.095 5.591 -5.350 1.00 91.06 132 ALA A N 1
ATOM 1062 C CA . ALA A 1 132 ? -10.206 4.922 -4.053 1.00 91.06 132 ALA A CA 1
ATOM 1063 C C . ALA A 1 132 ? -11.232 3.774 -4.074 1.00 91.06 132 ALA A C 1
ATOM 1065 O O . ALA A 1 132 ? -10.939 2.655 -3.638 1.00 91.06 132 ALA A O 1
ATOM 1066 N N . HIS A 1 133 ? -12.427 4.021 -4.630 1.00 91.62 133 HIS A N 1
ATOM 1067 C CA . HIS A 1 133 ? -13.479 3.005 -4.779 1.00 91.62 133 HIS A CA 1
ATOM 1068 C C . HIS A 1 133 ? -13.018 1.839 -5.643 1.00 91.62 133 HIS A C 1
ATOM 1070 O O . HIS A 1 133 ? -13.225 0.679 -5.283 1.00 91.62 133 HIS A O 1
ATOM 1076 N N . THR A 1 134 ? -12.374 2.139 -6.769 1.00 91.19 134 THR A N 1
ATOM 1077 C CA . THR A 1 134 ? -11.872 1.134 -7.710 1.00 91.19 134 THR A CA 1
ATOM 1078 C C . THR A 1 134 ? -10.790 0.275 -7.068 1.00 91.19 134 THR A C 1
ATOM 1080 O O . THR A 1 134 ? -10.849 -0.952 -7.173 1.00 91.19 134 THR A O 1
ATOM 1083 N N . ALA A 1 135 ? -9.853 0.889 -6.342 1.00 91.44 135 ALA A N 1
ATOM 1084 C CA . ALA A 1 135 ? -8.808 0.176 -5.619 1.00 91.44 135 ALA A CA 1
ATOM 1085 C C . ALA A 1 135 ? -9.410 -0.760 -4.560 1.00 91.44 135 ALA A C 1
ATOM 1087 O O . ALA A 1 135 ? -9.137 -1.962 -4.569 1.00 91.44 135 ALA A O 1
ATOM 1088 N N . LEU A 1 136 ? -10.282 -0.252 -3.682 1.00 92.69 136 LEU A N 1
ATOM 1089 C CA . LEU A 1 136 ? -10.917 -1.067 -2.643 1.00 92.69 136 LEU A CA 1
ATOM 1090 C C . LEU A 1 136 ? -11.755 -2.206 -3.243 1.00 92.69 136 LEU A C 1
ATOM 1092 O O . LEU A 1 136 ? -11.661 -3.351 -2.792 1.00 92.69 136 LEU A O 1
ATOM 1096 N N . LYS A 1 137 ? -12.519 -1.920 -4.302 1.00 92.88 137 LYS A N 1
ATOM 1097 C CA . LYS A 1 137 ? -13.294 -2.923 -5.038 1.00 92.88 137 LYS A CA 1
ATOM 1098 C C . LYS A 1 137 ? -12.399 -4.011 -5.627 1.00 92.88 137 LYS A C 1
ATOM 1100 O O . LYS A 1 137 ? -12.697 -5.187 -5.452 1.00 92.88 137 LYS A O 1
ATOM 1105 N N . GLN A 1 138 ? -11.267 -3.651 -6.233 1.00 93.88 138 GLN A N 1
ATOM 1106 C CA . GLN A 1 138 ? -10.287 -4.616 -6.738 1.00 93.88 138 GLN A CA 1
ATOM 1107 C C . GLN A 1 138 ? -9.798 -5.564 -5.635 1.00 93.88 138 GLN A C 1
ATOM 1109 O O . GLN A 1 138 ? -9.660 -6.765 -5.878 1.00 93.88 138 GLN A O 1
ATOM 1114 N N . PHE A 1 139 ? -9.538 -5.073 -4.422 1.00 93.69 139 PHE A N 1
ATOM 1115 C CA . PHE A 1 139 ? -9.146 -5.951 -3.318 1.00 93.69 139 PHE A CA 1
ATOM 1116 C C . PHE A 1 139 ? -10.285 -6.875 -2.858 1.00 93.69 139 PHE A C 1
ATOM 1118 O O . PHE A 1 139 ? -10.034 -8.049 -2.564 1.00 93.69 139 PHE A O 1
ATOM 1125 N N . LEU A 1 140 ? -11.520 -6.370 -2.805 1.00 92.75 140 LEU A N 1
ATOM 1126 C CA . LEU A 1 140 ? -12.705 -7.143 -2.422 1.00 92.75 140 LEU A CA 1
ATOM 1127 C C . LEU A 1 140 ? -13.025 -8.243 -3.443 1.00 92.75 140 LEU A C 1
ATOM 1129 O O . LEU A 1 140 ? -13.155 -9.407 -3.060 1.00 92.75 140 LEU A O 1
ATOM 1133 N N . ASP A 1 141 ? -13.066 -7.901 -4.732 1.00 93.56 141 ASP A N 1
ATOM 1134 C CA . ASP A 1 141 ? -13.373 -8.825 -5.832 1.00 93.56 141 ASP A CA 1
ATOM 1135 C C . ASP A 1 141 ? -12.343 -9.966 -5.904 1.00 93.56 141 ASP A C 1
ATOM 1137 O O . ASP A 1 141 ? -12.693 -11.134 -6.092 1.00 93.56 141 ASP A O 1
ATOM 1141 N N . ASN A 1 142 ? -11.067 -9.656 -5.645 1.00 92.19 142 ASN A N 1
ATOM 1142 C CA . ASN A 1 142 ? -9.984 -10.641 -5.591 1.00 92.19 142 ASN A CA 1
ATOM 1143 C C . ASN A 1 142 ? -9.889 -11.395 -4.248 1.00 92.19 142 ASN A C 1
ATOM 1145 O O . ASN A 1 142 ? -8.965 -12.186 -4.052 1.00 92.19 142 ASN A O 1
ATOM 1149 N N . LYS A 1 143 ? -10.823 -11.173 -3.310 1.00 93.25 143 LYS A N 1
ATOM 1150 C CA . LYS A 1 143 ? -10.849 -11.792 -1.968 1.00 93.25 143 LYS A CA 1
ATOM 1151 C C . LYS A 1 143 ? -9.559 -11.568 -1.162 1.00 93.25 143 LYS A C 1
ATOM 1153 O O . LYS A 1 143 ? -9.174 -12.416 -0.352 1.00 93.25 143 LYS A O 1
ATOM 1158 N N . LEU A 1 144 ? -8.908 -10.423 -1.374 1.00 91.25 144 LEU A N 1
ATOM 1159 C CA . LEU A 1 144 ? -7.655 -10.022 -0.720 1.00 91.25 144 LEU A CA 1
ATOM 1160 C C . LEU A 1 144 ? -7.882 -9.250 0.582 1.00 91.25 144 LEU A C 1
ATOM 1162 O O . LEU A 1 144 ? -6.920 -8.933 1.278 1.00 91.25 144 LEU A O 1
ATOM 1166 N N . VAL A 1 145 ? -9.136 -8.946 0.915 1.00 91.50 145 VAL A N 1
ATOM 1167 C CA . VAL A 1 145 ? -9.521 -8.209 2.120 1.00 91.50 145 VAL A CA 1
ATOM 1168 C C . VAL A 1 145 ? -10.426 -9.057 3.001 1.00 91.50 145 VAL A C 1
ATOM 1170 O O . VAL A 1 145 ? -11.295 -9.782 2.513 1.00 91.50 145 VAL A O 1
ATOM 1173 N N . ILE A 1 146 ? -10.219 -8.948 4.309 1.00 91.06 146 ILE A N 1
ATOM 1174 C CA . ILE A 1 146 ? -11.170 -9.354 5.342 1.00 91.06 146 ILE A CA 1
ATOM 1175 C C . ILE A 1 146 ? -11.700 -8.067 5.970 1.00 91.06 146 ILE A C 1
ATOM 1177 O O . ILE A 1 146 ? -10.910 -7.232 6.406 1.00 91.06 146 ILE A O 1
ATOM 1181 N N . ILE A 1 147 ? -13.023 -7.904 5.990 1.00 90.94 147 ILE A N 1
ATOM 1182 C CA . ILE A 1 147 ? -13.655 -6.778 6.677 1.00 90.94 147 ILE A CA 1
ATOM 1183 C C . ILE A 1 147 ? -13.878 -7.160 8.136 1.00 90.94 147 ILE A C 1
ATOM 1185 O O . ILE A 1 147 ? -14.569 -8.139 8.414 1.00 90.94 147 ILE A O 1
ATOM 1189 N N . GLU A 1 148 ? -13.300 -6.385 9.046 1.00 90.94 148 GLU A N 1
ATOM 1190 C C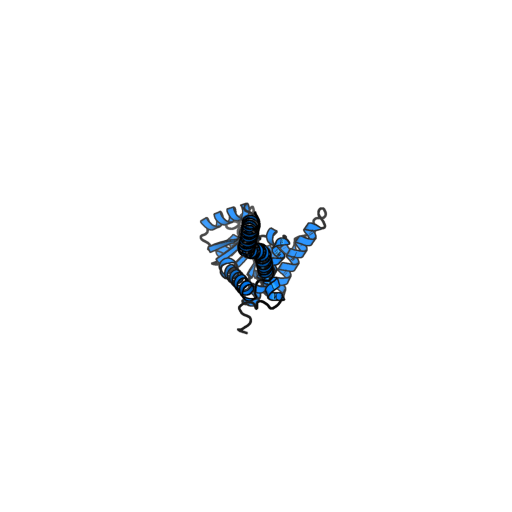A . GLU A 1 148 ? -13.453 -6.556 10.491 1.00 90.94 148 GLU A CA 1
ATOM 1191 C C . GLU A 1 148 ? -14.238 -5.377 11.083 1.00 90.94 148 GLU A C 1
ATOM 1193 O O . GLU A 1 148 ? -14.003 -4.232 10.690 1.00 90.94 148 GLU A O 1
ATOM 1198 N N . PRO A 1 149 ? -15.164 -5.612 12.024 1.00 89.56 149 PRO A N 1
ATOM 1199 C CA . PRO A 1 149 ? -15.855 -4.527 12.701 1.00 89.56 149 PRO A CA 1
ATOM 1200 C C . PRO A 1 149 ? -14.890 -3.764 13.612 1.00 89.56 149 PRO A C 1
ATOM 1202 O O . PRO A 1 149 ? -14.180 -4.370 14.421 1.00 89.56 149 PRO A O 1
ATOM 1205 N N . ALA A 1 150 ? -14.876 -2.436 13.510 1.00 85.38 150 ALA A N 1
ATOM 1206 C CA . ALA A 1 150 ? -14.165 -1.596 14.464 1.00 85.38 150 ALA A CA 1
ATOM 1207 C C . ALA A 1 150 ? -15.054 -1.306 15.679 1.00 85.38 150 ALA A C 1
ATOM 1209 O O . ALA A 1 150 ? -16.136 -0.727 15.555 1.00 85.38 150 ALA A O 1
ATOM 1210 N N . VAL A 1 151 ? -14.577 -1.688 16.863 1.00 85.38 151 VAL A N 1
ATOM 1211 C CA . VAL A 1 151 ? -15.229 -1.375 18.139 1.00 85.38 151 VAL A CA 1
ATOM 1212 C C . VAL A 1 151 ? -14.413 -0.292 18.828 1.00 85.38 151 VAL A C 1
ATOM 1214 O O . VAL A 1 151 ? -13.226 -0.478 19.092 1.00 85.38 151 VAL A O 1
ATOM 1217 N N . PHE A 1 152 ? -15.054 0.845 19.092 1.00 83.94 152 PHE A N 1
ATOM 1218 C CA . PHE A 1 152 ? -14.455 1.986 19.774 1.00 83.94 152 PHE A CA 1
ATOM 1219 C C . PHE A 1 152 ? -15.167 2.196 21.109 1.00 83.94 152 PHE A C 1
ATOM 1221 O O . PHE A 1 152 ? -16.393 2.294 21.144 1.00 83.94 152 PHE A O 1
ATOM 1228 N N . THR A 1 153 ? -14.405 2.276 22.193 1.00 78.50 153 THR A N 1
ATOM 1229 C CA . THR A 1 153 ? -14.884 2.731 23.504 1.00 78.50 153 THR A CA 1
ATOM 1230 C C . THR A 1 153 ? -14.390 4.157 23.740 1.00 78.50 153 THR A C 1
ATOM 1232 O O . THR A 1 153 ? -13.335 4.530 23.225 1.00 78.50 153 THR A O 1
ATOM 1235 N N . GLU A 1 154 ? -15.122 4.968 24.511 1.00 75.88 154 GLU A N 1
ATOM 1236 C CA . GLU A 1 154 ? -14.679 6.338 24.830 1.00 75.88 154 GLU A CA 1
ATOM 1237 C C . GLU A 1 154 ? -13.335 6.360 25.575 1.00 75.88 154 GLU A C 1
ATOM 1239 O O . GLU A 1 154 ? -12.541 7.274 25.373 1.00 75.88 154 GLU A O 1
ATOM 1244 N N . GLU A 1 155 ? -13.049 5.328 26.376 1.00 74.69 155 GLU A N 1
ATOM 1245 C CA . GLU A 1 155 ? -11.779 5.182 27.098 1.00 74.69 155 GLU A CA 1
ATOM 1246 C C . GLU A 1 155 ? -10.583 4.954 26.160 1.00 74.69 155 GLU A C 1
ATOM 1248 O O . GLU A 1 155 ? -9.516 5.530 26.377 1.00 74.69 155 GLU A O 1
ATOM 1253 N N . ASN A 1 156 ? -10.749 4.156 25.097 1.00 71.31 156 ASN A N 1
ATOM 1254 C CA . ASN A 1 156 ? -9.641 3.780 24.208 1.00 71.31 156 ASN A CA 1
ATOM 1255 C C . ASN A 1 156 ? -9.544 4.687 22.973 1.00 71.31 156 ASN A C 1
ATOM 1257 O O . ASN A 1 156 ? -8.480 4.813 22.370 1.00 71.31 156 ASN A O 1
ATOM 1261 N N . ALA A 1 157 ? -10.646 5.324 22.578 1.00 79.50 157 ALA A N 1
ATOM 1262 C CA . ALA A 1 157 ? -10.758 6.092 21.345 1.00 79.50 157 ALA A CA 1
ATOM 1263 C C . ALA A 1 157 ? -11.581 7.376 21.570 1.00 79.50 157 ALA A C 1
ATOM 1265 O O . ALA A 1 157 ? -12.751 7.431 21.175 1.00 79.50 157 ALA A O 1
ATOM 1266 N N . PRO A 1 158 ? -10.965 8.426 22.152 1.00 81.31 158 PRO A N 1
ATOM 1267 C CA . PRO A 1 158 ? -11.608 9.717 22.382 1.00 81.31 158 PRO A CA 1
ATOM 1268 C C . PRO A 1 158 ? -12.285 10.275 21.126 1.00 81.31 158 PRO A C 1
ATOM 1270 O O . PRO A 1 158 ? -11.801 10.084 20.006 1.00 81.31 158 PRO A O 1
ATOM 1273 N N . ALA A 1 159 ? -13.416 10.965 21.290 1.00 78.50 159 ALA A N 1
ATOM 1274 C CA . ALA A 1 159 ? -14.241 11.422 20.170 1.00 78.50 159 ALA A CA 1
ATOM 1275 C C . ALA A 1 159 ? -13.481 12.331 19.183 1.00 78.50 159 ALA A C 1
ATOM 1277 O O . ALA A 1 159 ? -13.698 12.219 17.976 1.00 78.50 159 ALA A O 1
ATOM 1278 N N . ASP A 1 160 ? -12.547 13.138 19.680 1.00 86.00 160 ASP A N 1
ATOM 1279 C CA . ASP A 1 160 ? -11.682 14.062 18.938 1.00 86.00 160 ASP A CA 1
ATOM 1280 C C . ASP A 1 160 ? -10.559 13.375 18.140 1.00 86.00 160 ASP A C 1
ATOM 1282 O O . ASP A 1 160 ? -9.937 13.995 17.275 1.00 86.00 160 ASP A O 1
ATOM 1286 N N . LEU A 1 161 ? -10.294 12.090 18.393 1.00 86.88 161 LEU A N 1
ATOM 1287 C CA . LEU A 1 161 ? -9.245 11.359 17.696 1.00 86.88 161 LEU A CA 1
ATOM 1288 C C . LEU A 1 161 ? -9.667 11.036 16.241 1.00 86.88 161 LEU A C 1
ATOM 1290 O O . LEU A 1 161 ? -10.768 10.506 16.029 1.00 86.88 161 LEU A O 1
ATOM 1294 N N . PRO A 1 162 ? -8.799 11.284 15.236 1.00 91.00 162 PRO A N 1
ATOM 1295 C CA . PRO A 1 162 ? -9.038 10.877 13.852 1.00 91.00 162 PRO A CA 1
ATOM 1296 C C . PRO A 1 162 ? -9.373 9.388 13.727 1.00 91.00 162 PRO A C 1
ATOM 1298 O O . PRO A 1 162 ? -8.786 8.555 14.426 1.00 91.00 162 PRO A O 1
ATOM 1301 N N . LEU A 1 163 ? -10.275 9.039 12.802 1.00 90.81 163 LEU A N 1
ATOM 1302 C CA . LEU A 1 163 ? -10.747 7.662 12.612 1.00 90.81 163 LEU A CA 1
ATOM 1303 C C . LEU A 1 163 ? -9.587 6.677 12.393 1.00 90.81 163 LEU A C 1
ATOM 1305 O O . LEU A 1 163 ? -9.556 5.623 13.026 1.00 90.81 163 LEU A O 1
ATOM 1309 N N . THR A 1 164 ? -8.593 7.051 11.585 1.00 91.81 164 THR A N 1
ATOM 1310 C CA . THR A 1 164 ? -7.367 6.272 11.336 1.00 91.81 164 THR A CA 1
ATOM 1311 C C . THR A 1 164 ? -6.657 5.870 12.629 1.00 91.81 164 THR A C 1
ATOM 1313 O O . THR A 1 164 ? -6.259 4.717 12.788 1.00 91.81 164 THR A O 1
ATOM 1316 N N . LEU A 1 165 ? -6.543 6.784 13.596 1.00 90.94 165 LEU A N 1
ATOM 1317 C CA . LEU A 1 165 ? -5.899 6.501 14.879 1.00 90.94 165 LEU A CA 1
ATOM 1318 C C . LEU A 1 165 ? -6.794 5.667 15.805 1.00 90.94 165 LEU A C 1
ATOM 1320 O O . LEU A 1 165 ? -6.283 4.791 16.498 1.00 90.94 165 LEU A O 1
ATOM 1324 N N . LYS A 1 166 ? -8.119 5.871 15.781 1.00 91.19 166 LYS A N 1
ATOM 1325 C CA . LYS A 1 166 ? -9.068 5.011 16.515 1.00 91.19 166 LYS A CA 1
ATOM 1326 C C . LYS A 1 166 ? -8.975 3.559 16.039 1.00 91.19 166 LYS A C 1
ATOM 1328 O O . LYS A 1 166 ? -8.884 2.637 16.847 1.00 91.19 166 LYS A O 1
ATOM 1333 N N . MET A 1 167 ? -8.924 3.359 14.722 1.00 90.75 167 MET A N 1
ATOM 1334 C CA . MET A 1 167 ? -8.719 2.045 14.104 1.00 90.75 167 MET A CA 1
ATOM 1335 C C . MET A 1 167 ? -7.355 1.457 14.449 1.00 90.75 167 MET A C 1
ATOM 1337 O O . MET A 1 167 ? -7.256 0.264 14.715 1.00 90.75 167 MET A O 1
ATOM 1341 N N . LEU A 1 168 ? -6.310 2.285 14.493 1.00 89.56 168 LEU A N 1
ATOM 1342 C CA . LEU A 1 168 ? -4.972 1.853 14.876 1.00 89.56 168 LEU A CA 1
ATOM 1343 C C . LEU A 1 168 ? -4.919 1.323 16.317 1.00 89.56 168 LEU A C 1
ATOM 1345 O O . LEU A 1 168 ? -4.281 0.300 16.565 1.00 89.56 168 LEU A O 1
ATOM 1349 N N . ILE A 1 169 ? -5.600 1.992 17.253 1.00 88.38 169 ILE A N 1
ATOM 1350 C CA . ILE A 1 169 ? -5.707 1.549 18.652 1.00 88.38 169 ILE A CA 1
ATOM 1351 C C . ILE A 1 169 ? -6.481 0.232 18.728 1.00 88.38 169 ILE A C 1
ATOM 1353 O O . ILE A 1 169 ? -5.959 -0.745 19.262 1.00 88.38 169 ILE A O 1
ATOM 1357 N N . SER A 1 170 ? -7.664 0.174 18.107 1.00 88.06 170 SER A N 1
ATOM 1358 C CA . SER A 1 170 ? -8.494 -1.039 18.061 1.00 88.06 170 SER A CA 1
ATOM 1359 C C . SER A 1 170 ? -7.736 -2.232 17.452 1.00 88.06 170 SER A C 1
ATOM 1361 O O . SER A 1 170 ? -7.765 -3.348 17.973 1.00 88.06 170 SER A O 1
ATOM 1363 N N . ALA A 1 171 ? -6.963 -1.993 16.387 1.00 87.81 171 ALA A N 1
ATOM 1364 C CA . ALA A 1 171 ? -6.086 -2.999 15.798 1.00 87.81 171 ALA A CA 1
ATOM 1365 C C . ALA A 1 171 ? -4.980 -3.439 16.762 1.00 87.81 171 ALA A C 1
ATOM 1367 O O . ALA A 1 171 ? -4.666 -4.623 16.833 1.00 87.81 171 ALA A O 1
ATOM 1368 N N . GLY A 1 172 ? -4.382 -2.504 17.497 1.00 86.75 172 GLY A N 1
ATOM 1369 C CA . GLY A 1 172 ? -3.291 -2.793 18.421 1.00 86.75 172 GLY A CA 1
ATOM 1370 C C . GLY A 1 172 ? -3.691 -3.634 19.631 1.00 86.75 172 GLY A C 1
ATOM 1371 O O . GLY A 1 172 ? -2.859 -4.365 20.164 1.00 86.75 172 GLY A O 1
ATOM 1372 N N . GLU A 1 173 ? -4.957 -3.570 20.036 1.00 85.50 173 GLU A N 1
ATOM 1373 C CA . GLU A 1 173 ? -5.512 -4.407 21.105 1.00 85.50 173 GLU A CA 1
ATOM 1374 C C . GLU A 1 173 ? -5.742 -5.853 20.649 1.00 85.50 173 GLU A C 1
ATOM 1376 O O . GLU A 1 173 ? -5.536 -6.796 21.414 1.00 85.50 173 GLU A O 1
ATOM 1381 N N . LYS A 1 174 ? -6.159 -6.040 19.390 1.00 85.75 174 LYS A N 1
ATOM 1382 C CA . LYS A 1 174 ? -6.533 -7.352 18.841 1.00 85.75 174 LYS A CA 1
ATOM 1383 C C . LYS A 1 174 ? -5.377 -8.076 18.152 1.00 85.75 174 LYS A C 1
ATOM 1385 O O . LYS A 1 174 ? -5.340 -9.308 18.136 1.00 85.75 174 LYS A O 1
ATOM 1390 N N . PHE A 1 175 ? -4.437 -7.338 17.570 1.00 85.19 175 PHE A N 1
ATOM 1391 C CA . PHE A 1 175 ? -3.394 -7.885 16.710 1.00 85.19 175 PHE A CA 1
ATOM 1392 C C . PHE A 1 175 ? -2.003 -7.530 17.216 1.00 85.19 175 PHE A C 1
ATOM 1394 O O . PHE A 1 175 ? -1.714 -6.407 17.620 1.00 85.19 175 PHE A O 1
ATOM 1401 N N . ARG A 1 176 ? -1.097 -8.508 17.143 1.00 81.00 176 ARG A N 1
ATOM 1402 C CA . ARG A 1 176 ? 0.279 -8.349 17.625 1.00 81.00 176 ARG A CA 1
ATOM 1403 C C . ARG A 1 176 ? 1.076 -7.358 16.781 1.00 81.00 176 ARG A C 1
ATOM 1405 O O . ARG A 1 176 ? 1.930 -6.652 17.315 1.00 81.00 176 ARG A O 1
ATOM 1412 N N . ASN A 1 177 ? 0.838 -7.358 15.471 1.00 81.50 177 ASN A N 1
ATOM 1413 C CA . ASN A 1 177 ? 1.547 -6.518 14.522 1.00 81.50 177 ASN A CA 1
ATOM 1414 C C . ASN A 1 177 ? 0.559 -5.710 13.686 1.00 81.50 177 ASN A C 1
ATOM 1416 O O . ASN A 1 177 ? -0.213 -6.279 12.916 1.00 81.50 177 ASN A O 1
ATOM 1420 N N . VAL A 1 178 ? 0.649 -4.390 13.781 1.00 86.31 178 VAL A N 1
ATOM 1421 C CA . VAL A 1 178 ? -0.179 -3.477 12.987 1.00 86.31 178 VAL A CA 1
ATOM 1422 C C . VAL A 1 178 ? 0.731 -2.603 12.140 1.00 86.31 178 VAL A C 1
ATOM 1424 O O . VAL A 1 178 ? 1.790 -2.182 12.600 1.00 86.31 178 VAL A O 1
ATOM 1427 N N . THR A 1 179 ? 0.348 -2.326 10.903 1.00 88.56 179 THR A N 1
ATOM 1428 C CA . THR A 1 179 ? 1.056 -1.368 10.055 1.00 88.56 179 THR A CA 1
ATOM 1429 C C . THR A 1 179 ? 0.168 -0.158 9.805 1.00 88.56 179 THR A C 1
ATOM 1431 O O . THR A 1 179 ? -0.967 -0.325 9.375 1.00 88.56 179 THR A O 1
ATOM 1434 N N . LEU A 1 180 ? 0.678 1.044 10.066 1.00 90.94 180 LEU A N 1
ATOM 1435 C CA . LEU A 1 180 ? 0.067 2.305 9.656 1.00 90.94 180 LEU A CA 1
ATOM 1436 C C . LEU A 1 180 ? 0.757 2.805 8.385 1.00 90.94 180 LEU A C 1
ATOM 1438 O O . LEU A 1 180 ? 1.989 2.856 8.333 1.00 90.94 180 LEU A O 1
ATOM 1442 N N . ILE A 1 181 ? -0.038 3.209 7.401 1.00 91.69 181 ILE A N 1
ATOM 1443 C CA . ILE A 1 181 ? 0.428 3.847 6.168 1.00 91.69 181 ILE A CA 1
ATOM 1444 C C . ILE A 1 181 ? -0.229 5.219 6.076 1.00 91.69 181 ILE A C 1
ATOM 1446 O O . ILE A 1 181 ? -1.448 5.304 5.965 1.00 91.69 181 ILE A O 1
ATOM 1450 N N . SER A 1 182 ? 0.567 6.280 6.150 1.00 92.44 182 SER A N 1
ATOM 1451 C CA . SER A 1 182 ? 0.115 7.668 6.021 1.00 92.44 182 SER A CA 1
ATOM 1452 C C . SER A 1 182 ? 1.312 8.537 5.642 1.00 92.44 182 SER A C 1
ATOM 1454 O O . SER A 1 182 ? 2.436 8.214 6.018 1.00 92.44 182 SER A O 1
ATOM 1456 N N . ASN A 1 183 ? 1.064 9.648 4.952 1.00 91.00 183 ASN A N 1
ATOM 1457 C CA . ASN A 1 183 ? 2.059 10.702 4.738 1.00 91.00 183 ASN A CA 1
ATOM 1458 C C . ASN A 1 183 ? 1.803 11.931 5.623 1.00 91.00 183 ASN A C 1
ATOM 1460 O O . ASN A 1 183 ? 2.599 12.873 5.624 1.00 91.00 183 ASN A O 1
ATOM 1464 N N . ASP A 1 184 ? 0.707 11.939 6.385 1.00 91.44 184 ASP A N 1
ATOM 1465 C CA . ASP A 1 184 ? 0.414 13.015 7.320 1.00 91.44 184 ASP A CA 1
ATOM 1466 C C . ASP A 1 184 ? 1.352 12.906 8.529 1.00 91.44 184 ASP A C 1
ATOM 1468 O O . ASP A 1 184 ? 1.224 12.028 9.390 1.00 91.44 184 ASP A O 1
ATOM 1472 N N . ARG A 1 185 ? 2.317 13.830 8.593 1.00 91.25 185 ARG A N 1
ATOM 1473 C CA . ARG A 1 185 ? 3.311 13.904 9.671 1.00 91.25 185 ARG A CA 1
ATOM 1474 C C . ARG A 1 185 ? 2.668 14.065 11.042 1.00 91.25 185 ARG A C 1
ATOM 1476 O O . ARG A 1 185 ? 3.160 13.483 12.007 1.00 91.25 185 ARG A O 1
ATOM 1483 N N . GLU A 1 186 ? 1.584 14.828 11.142 1.00 91.62 186 GLU A N 1
ATOM 1484 C CA . GLU A 1 186 ? 0.895 15.032 12.410 1.00 91.62 186 GLU A CA 1
ATOM 1485 C C . GLU A 1 186 ? 0.214 13.739 12.868 1.00 91.62 186 GLU A C 1
ATOM 1487 O O . GLU A 1 186 ? 0.347 13.339 14.031 1.00 91.62 186 GLU A O 1
ATOM 1492 N N . LEU A 1 187 ? -0.455 13.043 11.947 1.00 91.19 187 LEU A N 1
ATOM 1493 C CA . LEU A 1 187 ? -1.068 11.743 12.212 1.00 91.19 187 LEU A CA 1
ATOM 1494 C C . LEU A 1 187 ? -0.014 10.712 12.628 1.00 91.19 187 LEU A C 1
ATOM 1496 O O . LEU A 1 187 ? -0.199 10.010 13.626 1.00 91.19 187 LEU A O 1
ATOM 1500 N N . ILE A 1 188 ? 1.122 10.666 11.930 1.00 91.62 188 ILE A N 1
ATOM 1501 C CA . ILE A 1 188 ? 2.265 9.807 12.259 1.00 91.62 188 ILE A CA 1
ATOM 1502 C C . ILE A 1 188 ? 2.803 10.107 13.661 1.00 91.62 188 ILE A C 1
ATOM 1504 O O . ILE A 1 188 ? 3.015 9.186 14.454 1.00 91.62 188 ILE A O 1
ATOM 1508 N N . ASP A 1 189 ? 3.022 11.374 14.006 1.00 90.50 189 ASP A N 1
ATOM 1509 C CA . ASP A 1 189 ? 3.568 11.745 15.312 1.00 90.50 189 ASP A CA 1
ATOM 1510 C C . ASP A 1 189 ? 2.593 11.426 16.449 1.00 90.50 189 ASP A C 1
ATOM 1512 O O . ASP A 1 189 ? 3.001 10.931 17.509 1.00 90.50 189 ASP A O 1
ATOM 1516 N N . ARG A 1 190 ? 1.291 11.628 16.225 1.00 90.38 190 ARG A N 1
ATOM 1517 C CA . ARG A 1 190 ? 0.237 11.192 17.152 1.00 90.38 190 ARG A CA 1
ATOM 1518 C C . ARG A 1 190 ? 0.213 9.663 17.283 1.00 90.38 190 ARG A C 1
ATOM 1520 O O . ARG A 1 190 ? 0.200 9.159 18.407 1.00 90.38 190 ARG A O 1
ATOM 1527 N N . ALA A 1 191 ? 0.321 8.918 16.182 1.00 90.12 191 ALA A N 1
ATOM 1528 C CA . ALA A 1 191 ? 0.424 7.456 16.192 1.00 90.12 191 ALA A CA 1
ATOM 1529 C C . ALA A 1 191 ? 1.655 6.962 16.969 1.00 90.12 191 ALA A C 1
ATOM 1531 O O . ALA A 1 191 ? 1.554 6.036 17.775 1.00 90.12 191 ALA A O 1
ATOM 1532 N N . ARG A 1 192 ? 2.815 7.614 16.804 1.00 88.56 192 ARG A N 1
ATOM 1533 C CA . ARG A 1 192 ? 4.051 7.327 17.557 1.00 88.56 192 ARG A CA 1
ATOM 1534 C C . ARG A 1 192 ? 3.902 7.569 19.058 1.00 88.56 192 ARG A C 1
ATOM 1536 O O . ARG A 1 192 ? 4.491 6.836 19.855 1.00 88.56 192 ARG A O 1
ATOM 1543 N N . LYS A 1 193 ? 3.129 8.577 19.467 1.00 86.88 193 LYS A N 1
ATOM 1544 C CA . LYS A 1 193 ? 2.821 8.817 20.887 1.00 86.88 193 LYS A CA 1
ATOM 1545 C C . LYS A 1 193 ? 1.934 7.709 21.456 1.00 86.88 193 LYS A C 1
ATOM 1547 O O . LYS A 1 193 ? 2.270 7.152 22.497 1.00 86.88 193 LYS A O 1
ATOM 1552 N N . ILE A 1 194 ? 0.872 7.336 20.741 1.00 82.06 194 ILE A N 1
ATOM 1553 C CA . ILE A 1 194 ? -0.023 6.222 21.109 1.00 82.06 194 ILE A CA 1
ATOM 1554 C C . ILE A 1 194 ? 0.772 4.914 21.258 1.00 82.06 194 ILE A C 1
ATOM 1556 O O . ILE A 1 194 ? 0.617 4.176 22.230 1.00 82.06 194 ILE A O 1
ATOM 1560 N N . LEU A 1 195 ? 1.698 4.676 20.330 1.00 76.94 195 LEU A N 1
ATOM 1561 C CA . LEU A 1 195 ? 2.623 3.547 20.320 1.00 76.94 195 LEU A CA 1
ATOM 1562 C C . LEU A 1 195 ? 3.429 3.386 21.612 1.00 76.94 195 LEU A C 1
ATOM 1564 O O . LEU A 1 195 ? 3.524 2.284 22.158 1.00 76.94 195 LEU A O 1
ATOM 1568 N N . LYS A 1 196 ? 4.018 4.486 22.096 1.00 76.94 196 LYS A N 1
ATOM 1569 C CA . LYS A 1 196 ? 4.823 4.484 23.326 1.00 76.94 196 LYS A CA 1
ATOM 1570 C C . LYS A 1 196 ? 3.994 4.099 24.547 1.00 76.94 196 LYS A C 1
ATOM 1572 O O . LYS A 1 196 ? 4.516 3.435 25.439 1.00 76.94 196 LYS A O 1
ATOM 1577 N N . ASN A 1 197 ? 2.720 4.477 24.562 1.00 75.75 197 ASN A N 1
ATOM 1578 C CA . ASN A 1 197 ? 1.837 4.252 25.700 1.00 75.75 197 ASN A CA 1
ATOM 1579 C C . ASN A 1 197 ? 1.295 2.813 25.739 1.00 75.75 197 ASN A C 1
ATOM 1581 O O . ASN A 1 197 ? 1.223 2.225 26.814 1.00 75.75 197 ASN A O 1
ATOM 1585 N N . ASN A 1 198 ? 0.994 2.217 24.578 1.00 69.50 198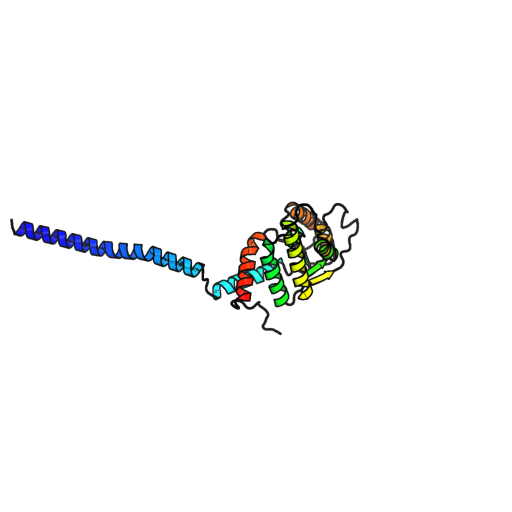 ASN A N 1
ATOM 1586 C CA . ASN A 1 198 ? 0.256 0.947 24.505 1.00 69.50 198 ASN A CA 1
ATOM 1587 C C . ASN A 1 198 ? 1.125 -0.310 24.285 1.00 69.50 198 ASN A C 1
ATOM 1589 O O . ASN A 1 198 ? 0.592 -1.414 24.237 1.00 69.50 198 ASN A O 1
ATOM 1593 N N . LYS A 1 199 ? 2.457 -0.184 24.150 1.00 70.50 199 LYS A N 1
ATOM 1594 C CA . LYS A 1 199 ? 3.400 -1.309 23.904 1.00 70.50 199 LYS A CA 1
ATOM 1595 C C . LYS A 1 199 ? 3.027 -2.216 22.711 1.00 70.50 199 LYS A C 1
ATOM 1597 O O . LYS A 1 199 ? 3.460 -3.366 22.644 1.00 70.50 199 LYS A O 1
ATOM 1602 N N . VAL A 1 200 ? 2.254 -1.705 21.756 1.00 69.19 200 VAL A N 1
ATOM 1603 C CA . VAL A 1 200 ? 1.835 -2.442 20.555 1.00 69.19 200 VAL A CA 1
ATOM 1604 C C . VAL A 1 200 ? 2.970 -2.447 19.530 1.00 69.19 200 VAL A C 1
ATOM 1606 O O . VAL A 1 200 ? 3.639 -1.436 19.320 1.00 69.19 200 VAL A O 1
ATOM 1609 N N . GLY A 1 201 ? 3.181 -3.577 18.851 1.00 70.12 201 GLY A N 1
ATOM 1610 C CA . GLY A 1 201 ? 4.123 -3.684 17.737 1.00 70.12 201 GLY A CA 1
ATOM 1611 C C . GLY A 1 201 ? 3.596 -3.020 16.464 1.00 70.12 201 GLY A C 1
ATOM 1612 O O . GLY A 1 201 ? 3.221 -3.722 15.525 1.00 70.12 201 GLY A O 1
ATOM 1613 N N . ILE A 1 202 ? 3.572 -1.685 16.406 1.00 75.50 202 ILE A N 1
ATOM 1614 C CA . ILE A 1 202 ? 3.136 -0.956 15.204 1.00 75.50 202 ILE A CA 1
ATOM 1615 C C . ILE A 1 202 ? 4.335 -0.589 14.330 1.00 75.50 202 ILE A C 1
ATOM 1617 O O . ILE A 1 202 ? 5.372 -0.136 14.809 1.00 75.50 202 ILE A O 1
ATOM 1621 N N . THR A 1 203 ? 4.205 -0.810 13.027 1.00 84.44 203 THR A N 1
ATOM 1622 C CA . THR A 1 203 ? 5.140 -0.342 11.997 1.00 84.44 203 THR A CA 1
ATOM 1623 C C . THR A 1 203 ? 4.514 0.825 11.267 1.00 84.44 203 THR A C 1
ATOM 1625 O O . THR A 1 203 ? 3.379 0.729 10.828 1.00 84.44 203 THR A O 1
ATOM 1628 N N . ILE A 1 204 ? 5.239 1.929 11.158 1.00 84.38 204 ILE A N 1
ATOM 1629 C CA . ILE A 1 204 ? 4.789 3.101 10.413 1.00 84.38 204 ILE A CA 1
ATOM 1630 C C . ILE A 1 204 ? 5.599 3.153 9.126 1.00 84.38 204 ILE A C 1
ATOM 1632 O O . ILE A 1 204 ? 6.810 2.935 9.164 1.00 84.38 204 ILE A O 1
ATOM 1636 N N . ILE A 1 205 ? 4.915 3.398 8.016 1.00 83.88 205 ILE A N 1
ATOM 1637 C CA . ILE A 1 205 ? 5.518 3.645 6.709 1.00 83.88 205 ILE A CA 1
ATOM 1638 C C . ILE A 1 205 ? 5.162 5.082 6.343 1.00 83.88 205 ILE A C 1
ATOM 1640 O O . ILE A 1 205 ? 3.991 5.366 6.097 1.00 83.88 205 ILE A O 1
ATOM 1644 N N . ASP A 1 206 ? 6.163 5.960 6.389 1.00 80.31 206 ASP A N 1
ATOM 1645 C CA . ASP A 1 206 ? 6.063 7.410 6.179 1.00 80.31 206 ASP A CA 1
ATOM 1646 C C . ASP A 1 206 ? 6.802 7.897 4.916 1.00 80.31 206 ASP A C 1
ATOM 1648 O O . ASP A 1 206 ? 6.835 9.091 4.630 1.00 80.31 206 ASP A O 1
ATOM 1652 N N . ASP A 1 207 ? 7.363 6.969 4.139 1.00 82.75 207 ASP A N 1
ATOM 1653 C CA . ASP A 1 207 ? 8.157 7.179 2.925 1.00 82.75 207 ASP A CA 1
ATOM 1654 C C . ASP A 1 207 ? 7.544 6.465 1.704 1.00 82.75 207 ASP A C 1
ATOM 1656 O O . ASP A 1 207 ? 8.244 5.957 0.822 1.00 82.75 207 ASP A O 1
ATOM 1660 N N . LEU A 1 208 ? 6.207 6.402 1.636 1.00 85.31 208 LEU A N 1
ATOM 1661 C CA . LEU A 1 208 ? 5.511 5.649 0.588 1.00 85.31 208 LEU A CA 1
ATOM 1662 C C . LEU A 1 208 ? 5.830 6.170 -0.823 1.00 85.31 208 LEU A C 1
ATOM 1664 O O . LEU A 1 208 ? 5.912 5.377 -1.763 1.00 85.31 208 LEU A O 1
ATOM 1668 N N . GLU A 1 209 ? 6.066 7.475 -0.964 1.00 87.12 209 GLU A N 1
ATOM 1669 C CA . GLU A 1 209 ? 6.433 8.130 -2.226 1.00 87.12 209 GLU A CA 1
ATOM 1670 C C . GLU A 1 209 ? 7.708 7.544 -2.849 1.00 87.12 209 GLU A C 1
ATOM 1672 O O . GLU A 1 209 ? 7.761 7.310 -4.059 1.00 87.12 209 GLU A O 1
ATOM 1677 N N . GLU A 1 210 ? 8.711 7.204 -2.033 1.00 86.12 210 GLU A N 1
ATOM 1678 C CA . GLU A 1 210 ? 9.964 6.605 -2.512 1.00 86.12 210 GLU A CA 1
ATOM 1679 C C . GLU A 1 210 ? 9.752 5.188 -3.070 1.00 86.12 210 GLU A C 1
ATOM 1681 O O . GLU A 1 210 ? 10.518 4.710 -3.915 1.00 86.12 210 GLU A O 1
ATOM 1686 N N . LEU A 1 211 ? 8.683 4.509 -2.638 1.00 84.88 211 LEU A N 1
ATOM 1687 C CA . LEU A 1 211 ? 8.329 3.166 -3.091 1.00 84.88 211 LEU A CA 1
ATOM 1688 C C . LEU A 1 211 ? 7.521 3.166 -4.394 1.00 84.88 211 LEU A C 1
ATOM 1690 O O . LEU A 1 211 ? 7.500 2.134 -5.076 1.00 84.88 211 LEU A O 1
ATOM 1694 N N . ILE A 1 212 ? 6.883 4.279 -4.778 1.00 88.69 212 ILE A N 1
ATOM 1695 C CA . ILE A 1 212 ? 6.013 4.343 -5.967 1.00 88.69 212 ILE A CA 1
ATOM 1696 C C . ILE A 1 212 ? 6.761 3.931 -7.247 1.00 88.69 212 ILE A C 1
ATOM 1698 O O . ILE A 1 212 ? 6.267 3.037 -7.947 1.00 88.69 212 ILE A O 1
ATOM 1702 N N . PRO A 1 213 ? 7.958 4.473 -7.571 1.00 88.12 213 PRO A N 1
ATOM 1703 C CA . PRO A 1 213 ? 8.659 4.100 -8.800 1.00 88.12 213 PRO A CA 1
ATOM 1704 C C . PRO A 1 213 ? 9.020 2.610 -8.837 1.00 88.12 213 PRO A C 1
ATOM 1706 O O . PRO A 1 213 ? 8.946 1.969 -9.890 1.00 88.12 213 PRO A O 1
ATOM 1709 N N . GLU A 1 214 ? 9.377 2.032 -7.682 1.00 87.62 214 GLU A N 1
ATOM 1710 C CA . GLU A 1 214 ? 9.649 0.598 -7.562 1.00 87.62 214 GLU A CA 1
ATOM 1711 C C . GLU A 1 214 ? 8.374 -0.233 -7.802 1.00 87.62 214 GLU A C 1
ATOM 1713 O O . GLU A 1 214 ? 8.431 -1.240 -8.515 1.00 87.62 214 GLU A O 1
ATOM 1718 N N . CYS A 1 215 ? 7.225 0.201 -7.270 1.00 89.75 215 CYS A N 1
ATOM 1719 C CA . CYS A 1 215 ? 5.926 -0.457 -7.449 1.00 89.75 215 CYS A CA 1
ATOM 1720 C C . CYS A 1 215 ? 5.460 -0.438 -8.910 1.00 89.75 215 CYS A C 1
ATOM 1722 O O . CYS A 1 215 ? 5.080 -1.476 -9.454 1.00 89.75 215 CYS A O 1
ATOM 1724 N N . VAL A 1 216 ? 5.561 0.710 -9.585 1.00 89.31 216 VAL A N 1
ATOM 1725 C CA . VAL A 1 216 ? 5.209 0.842 -11.010 1.00 89.31 216 VAL A CA 1
ATOM 1726 C C . VAL A 1 216 ? 6.092 -0.060 -11.875 1.00 89.31 216 VAL A C 1
ATOM 1728 O O . VAL A 1 216 ? 5.596 -0.805 -12.730 1.00 89.31 216 VAL A O 1
ATOM 1731 N N . ALA A 1 217 ? 7.405 -0.059 -11.624 1.00 86.38 217 ALA A N 1
ATOM 1732 C CA . ALA A 1 217 ? 8.343 -0.923 -12.334 1.00 86.38 217 ALA A CA 1
ATOM 1733 C C . ALA A 1 217 ? 8.042 -2.415 -12.106 1.00 86.38 217 ALA A C 1
ATOM 1735 O O . ALA A 1 217 ? 8.133 -3.214 -13.044 1.00 86.38 217 ALA A O 1
ATOM 1736 N N . TYR A 1 218 ? 7.655 -2.794 -10.884 1.00 87.81 218 TYR A N 1
ATOM 1737 C CA . TYR A 1 218 ? 7.238 -4.154 -10.549 1.00 87.81 218 TY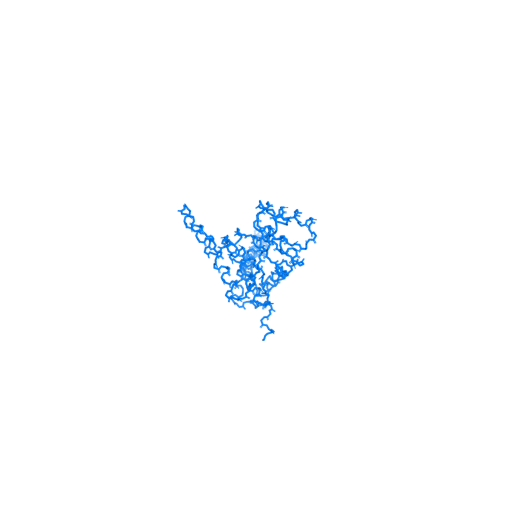R A CA 1
ATOM 1738 C C . TYR A 1 218 ? 5.990 -4.580 -11.327 1.00 87.81 218 TYR A C 1
ATOM 1740 O O . TYR A 1 218 ? 6.026 -5.609 -12.004 1.00 87.81 218 TYR A O 1
ATOM 1748 N N . CYS A 1 219 ? 4.930 -3.769 -11.309 1.00 89.31 219 CYS A N 1
ATOM 1749 C CA . CYS A 1 219 ? 3.696 -4.036 -12.050 1.00 89.31 219 CYS A CA 1
ATOM 1750 C C . CYS A 1 219 ? 3.966 -4.232 -13.548 1.00 89.31 219 CYS A C 1
ATOM 1752 O O . CYS A 1 219 ? 3.540 -5.233 -14.129 1.00 89.31 219 CYS A O 1
ATOM 1754 N N . SER A 1 220 ? 4.757 -3.342 -14.161 1.00 87.62 220 SER A N 1
ATOM 1755 C CA . SER A 1 220 ? 5.141 -3.461 -15.575 1.00 87.62 220 SER A CA 1
ATOM 1756 C C . SER A 1 220 ? 5.920 -4.752 -15.858 1.00 87.62 220 SER A C 1
ATOM 1758 O O . SER A 1 220 ? 5.702 -5.416 -16.875 1.00 87.62 220 SER A O 1
ATOM 1760 N N . ALA A 1 221 ? 6.822 -5.146 -14.955 1.00 85.75 221 ALA A N 1
ATOM 1761 C CA . ALA A 1 221 ? 7.605 -6.369 -15.098 1.00 85.75 221 ALA A CA 1
ATOM 1762 C C . ALA A 1 221 ? 6.751 -7.643 -14.987 1.00 85.75 221 ALA A C 1
ATOM 1764 O O . ALA A 1 221 ? 7.018 -8.614 -15.704 1.00 85.75 221 ALA A O 1
ATOM 1765 N N . VAL A 1 222 ? 5.736 -7.641 -14.119 1.00 86.56 222 VAL A N 1
ATOM 1766 C CA . VAL A 1 222 ? 4.774 -8.745 -13.983 1.00 86.56 222 VAL A CA 1
ATOM 1767 C C . VAL A 1 222 ? 3.895 -8.849 -15.229 1.00 86.56 222 VAL A C 1
ATOM 1769 O O . VAL A 1 222 ? 3.809 -9.927 -15.815 1.00 86.56 222 VAL A O 1
ATOM 1772 N N . GLN A 1 223 ? 3.327 -7.735 -15.702 1.00 87.56 223 GLN A N 1
ATOM 1773 C CA . GLN A 1 223 ? 2.490 -7.697 -16.912 1.00 87.56 223 GLN A CA 1
ATOM 1774 C C . GLN A 1 223 ? 3.235 -8.181 -18.164 1.00 87.56 223 GLN A C 1
ATOM 1776 O O . GLN A 1 223 ? 2.691 -8.935 -18.965 1.00 87.56 223 GLN A O 1
ATOM 1781 N N . LYS A 1 224 ? 4.514 -7.815 -18.312 1.00 85.44 224 LYS A N 1
ATOM 1782 C CA . LYS A 1 224 ? 5.376 -8.275 -19.419 1.00 85.44 224 LYS A CA 1
ATOM 1783 C C . LYS A 1 224 ? 5.852 -9.729 -19.267 1.00 85.44 224 LYS A C 1
ATOM 1785 O O . LYS A 1 224 ? 6.649 -10.198 -20.078 1.00 85.44 224 LYS A O 1
ATOM 1790 N N . GLY A 1 225 ? 5.461 -10.429 -18.197 1.00 83.31 225 GLY A N 1
ATOM 1791 C CA . GLY A 1 225 ? 5.909 -11.790 -17.886 1.00 83.31 225 GLY A CA 1
ATOM 1792 C C . GLY A 1 225 ? 7.404 -11.905 -17.555 1.00 83.31 225 GLY A C 1
ATOM 1793 O O . GLY A 1 225 ? 7.940 -13.013 -17.476 1.00 83.31 225 GLY A O 1
ATOM 1794 N N . ALA A 1 226 ? 8.100 -10.780 -17.359 1.00 79.06 226 ALA A N 1
ATOM 1795 C CA . ALA A 1 226 ? 9.523 -10.748 -17.024 1.00 79.06 226 ALA A CA 1
ATOM 1796 C C . ALA A 1 226 ? 9.780 -11.233 -15.589 1.00 79.06 226 ALA A C 1
ATOM 1798 O O . ALA A 1 226 ? 10.846 -11.781 -15.288 1.00 79.06 226 ALA A O 1
ATOM 1799 N N . VAL A 1 227 ? 8.792 -11.053 -14.712 1.00 78.94 227 VAL A N 1
ATOM 1800 C CA . VAL A 1 227 ? 8.789 -11.540 -13.334 1.00 78.94 227 VAL A CA 1
ATOM 1801 C C . VAL A 1 227 ? 7.508 -12.330 -13.101 1.00 78.94 227 VAL A C 1
ATOM 1803 O O . VAL A 1 227 ? 6.417 -11.857 -13.392 1.00 78.94 227 VAL A O 1
ATOM 1806 N N . LYS A 1 228 ? 7.644 -13.542 -12.558 1.00 79.81 228 LYS A N 1
ATOM 1807 C CA . LYS A 1 228 ? 6.517 -14.271 -11.973 1.00 79.81 228 LYS A CA 1
ATOM 1808 C C . LYS A 1 228 ? 6.505 -13.983 -10.470 1.00 79.81 228 LYS A C 1
ATOM 1810 O O . LYS A 1 228 ? 7.569 -14.167 -9.864 1.00 79.81 228 LYS A O 1
ATOM 1815 N N . PRO A 1 229 ? 5.369 -13.564 -9.887 1.00 77.12 229 PRO A N 1
ATOM 1816 C CA . PRO A 1 229 ? 5.243 -13.395 -8.444 1.00 77.12 229 PRO A CA 1
ATOM 1817 C C . PRO A 1 229 ? 5.668 -14.673 -7.710 1.00 77.12 229 PRO A C 1
ATOM 1819 O O . PRO A 1 229 ? 5.420 -15.783 -8.197 1.00 77.12 229 PRO A O 1
ATOM 1822 N N . LEU A 1 230 ? 6.364 -14.521 -6.579 1.00 65.88 230 LEU A N 1
ATOM 1823 C CA . LEU A 1 230 ? 7.237 -15.551 -5.988 1.00 65.88 230 LEU A CA 1
ATOM 1824 C C . LEU A 1 230 ? 6.571 -16.902 -5.613 1.00 65.88 230 LEU A C 1
ATOM 1826 O O . LEU A 1 230 ? 7.297 -17.845 -5.306 1.00 65.88 230 LEU A O 1
ATOM 1830 N N . PHE A 1 231 ? 5.248 -17.069 -5.713 1.00 58.88 231 PHE A N 1
ATOM 1831 C CA . PHE A 1 231 ? 4.544 -18.278 -5.252 1.00 58.88 231 PHE A CA 1
ATOM 1832 C C . PHE A 1 231 ? 3.580 -18.942 -6.247 1.00 58.88 231 PHE A C 1
ATOM 1834 O O . PHE A 1 231 ? 2.927 -19.921 -5.901 1.00 58.88 231 PHE A O 1
ATOM 1841 N N . TRP A 1 232 ? 3.610 -18.566 -7.528 1.00 44.12 232 TRP A N 1
ATOM 1842 C CA . TRP A 1 232 ? 2.850 -19.242 -8.602 1.00 44.12 232 TRP A CA 1
ATOM 1843 C C . TRP A 1 232 ? 3.252 -20.713 -8.887 1.00 44.12 232 TRP A C 1
ATOM 1845 O O . TRP A 1 232 ? 2.857 -21.277 -9.900 1.00 44.12 232 TRP A O 1
ATOM 1855 N N . LYS A 1 233 ? 4.090 -21.342 -8.049 1.00 41.56 233 LYS A N 1
ATOM 1856 C CA . LYS A 1 233 ? 4.626 -22.705 -8.241 1.00 41.56 233 LYS A CA 1
ATOM 1857 C C . LYS A 1 233 ? 4.255 -23.706 -7.133 1.00 41.56 233 LYS A C 1
ATOM 1859 O O . LYS A 1 233 ? 4.876 -24.762 -7.066 1.00 41.56 233 LYS A O 1
ATOM 1864 N N . ARG A 1 234 ? 3.303 -23.394 -6.247 1.00 43.22 234 ARG A N 1
ATOM 1865 C CA . ARG A 1 234 ? 2.847 -24.326 -5.191 1.00 43.22 234 ARG A CA 1
ATOM 1866 C C . ARG A 1 234 ? 1.318 -24.407 -5.051 1.00 43.22 234 ARG A C 1
ATOM 1868 O O . ARG A 1 234 ? 0.825 -24.541 -3.936 1.00 43.22 234 ARG A O 1
ATOM 1875 N N . LEU A 1 235 ? 0.598 -24.319 -6.166 1.00 36.41 235 LEU A N 1
ATOM 1876 C CA . LEU A 1 235 ? -0.790 -24.775 -6.282 1.00 36.41 235 LEU A CA 1
ATOM 1877 C C . LEU A 1 235 ? -0.838 -25.859 -7.353 1.00 36.41 235 LEU A C 1
ATOM 1879 O O . LEU A 1 235 ? -0.206 -25.627 -8.411 1.00 36.41 235 LEU A O 1
#

Secondary structure (DSSP, 8-state):
-HHHHHHHHHHHHHHHHHHHHHHHHHHHHHHHHHHHHHHHHHHHHS--HHHHHHHHHHHHHHHHHHTSSSEEEE-HHHHH-GGGHHHHHHHHHHHHHTT--EEEEHHHHHHHHT----TTSTTHHHHHHHHHHHHHHHHHHTT-EEEE-----TTTS-TTS-HHHHHHHHHHHH-SEEEEE---HHHHHHHHHHHHHH--EEEEE--HHHHHHHHHHHHHHHHTTSS--TTTT--

Radius of gyration: 29.98 Å; chains: 1; bounding box: 93×48×78 Å